Protein AF-A0A8A4TQ02-F1 (afdb_monomer_lite)

Secondary structure (DSSP, 8-state):
--PPPEEETTTTEEEETTEE-EEEEEE-TT-----EEEETTEEEEE---TTS-TT--S----EEEE---S-TTTS--EETTEE--EEEEEEETTEEEEEEEE-TTS-EEEEEEE-TTS-EEEEEEEETTEEEEEEEETTTEEEEEEEEETTS-EEEEEE-TTS-EEEEEE-S-HHHHHHHHGGG-S-GGG-SHHHHHTSPEEEEEEEES----HHHHHHHHHHS-GGG-SEEEEES----HHHHHHHHHTT-SEEEEES-S--HHHIIIIIGGG-TTSEEEEE--

Organism: Sulfidibacter corallicola (NCBI:txid2818388)

Radius of gyration: 23.82 Å; chains: 1; bounding box: 48×36×72 Å

Structure (mmCIF, N/CA/C/O backbone):
data_AF-A0A8A4TQ02-F1
#
_entry.id   AF-A0A8A4TQ02-F1
#
loop_
_atom_site.group_PDB
_atom_site.id
_atom_site.type_symbol
_atom_site.label_atom_id
_atom_site.label_alt_id
_atom_site.label_comp_id
_atom_site.label_asym_id
_atom_site.label_entity_id
_atom_site.label_seq_id
_atom_site.pdbx_PDB_ins_code
_atom_site.Cartn_x
_atom_site.Cartn_y
_atom_site.Cartn_z
_atom_site.occupancy
_atom_site.B_iso_or_equiv
_atom_site.auth_seq_id
_atom_site.auth_comp_id
_atom_site.auth_asym_id
_atom_site.auth_atom_id
_atom_site.pdbx_PDB_model_num
ATOM 1 N N . MET A 1 1 ? 17.564 -21.372 -28.171 1.00 27.55 1 MET A N 1
ATOM 2 C CA . MET A 1 1 ? 17.539 -20.801 -29.536 1.00 27.55 1 MET A CA 1
ATOM 3 C C . MET A 1 1 ? 16.825 -19.467 -29.404 1.00 27.55 1 MET A C 1
ATOM 5 O O . MET A 1 1 ? 15.690 -19.472 -28.959 1.00 27.55 1 MET A O 1
ATOM 9 N N . PHE A 1 2 ? 17.510 -18.341 -29.617 1.00 30.55 2 PHE A N 1
ATOM 10 C CA . PHE A 1 2 ? 16.926 -17.011 -29.404 1.00 30.55 2 PHE A CA 1
ATOM 11 C C . PHE A 1 2 ? 16.126 -16.601 -30.637 1.00 30.55 2 PHE A C 1
ATOM 13 O O . PHE A 1 2 ? 16.688 -16.451 -31.724 1.00 30.55 2 PHE A O 1
ATOM 20 N N . HIS A 1 3 ? 14.815 -16.465 -30.472 1.00 32.78 3 HIS A N 1
ATOM 21 C CA . HIS A 1 3 ? 13.917 -15.991 -31.517 1.00 32.78 3 HIS A CA 1
ATOM 22 C C . HIS A 1 3 ? 13.983 -14.460 -31.542 1.00 32.78 3 HIS A C 1
ATOM 24 O O . HIS A 1 3 ? 13.834 -13.809 -30.509 1.00 32.78 3 HIS A O 1
ATOM 30 N N . LYS A 1 4 ? 14.283 -13.882 -32.710 1.00 34.31 4 LYS A N 1
ATOM 31 C CA . LYS A 1 4 ? 14.438 -12.431 -32.873 1.00 34.31 4 LYS A CA 1
ATOM 32 C C . LYS A 1 4 ? 13.072 -11.779 -33.082 1.00 34.31 4 LYS A C 1
ATOM 34 O O . LYS A 1 4 ? 12.361 -12.140 -34.017 1.00 34.31 4 LYS A O 1
ATOM 39 N N . LEU A 1 5 ? 12.747 -10.807 -32.234 1.00 36.53 5 LEU A N 1
ATOM 40 C CA . LEU A 1 5 ? 11.640 -9.873 -32.430 1.00 36.53 5 LEU A CA 1
ATOM 41 C C . LEU A 1 5 ? 11.994 -8.882 -33.553 1.00 36.53 5 LEU A C 1
ATOM 43 O O . LEU A 1 5 ? 13.137 -8.430 -33.645 1.00 36.53 5 LEU A O 1
ATOM 47 N N . PHE A 1 6 ? 11.015 -8.514 -34.379 1.00 36.66 6 PHE A N 1
ATOM 48 C CA . PHE A 1 6 ? 11.136 -7.404 -35.327 1.00 36.66 6 PHE A CA 1
ATOM 49 C C . PHE A 1 6 ? 10.282 -6.237 -34.816 1.00 36.66 6 PHE A C 1
ATOM 51 O O . PHE A 1 6 ? 9.091 -6.412 -34.562 1.00 36.66 6 PHE A O 1
ATOM 58 N N . ALA A 1 7 ? 10.893 -5.063 -34.643 1.00 41.06 7 ALA A N 1
ATOM 59 C CA . ALA A 1 7 ? 10.179 -3.815 -34.379 1.00 41.06 7 ALA A CA 1
ATOM 60 C C . ALA A 1 7 ? 10.014 -3.062 -35.702 1.00 41.06 7 ALA A C 1
ATOM 62 O O . ALA A 1 7 ? 11.012 -2.824 -36.393 1.00 41.06 7 ALA A O 1
ATOM 63 N N . ASP A 1 8 ? 8.781 -2.698 -36.055 1.00 39.41 8 ASP A N 1
ATOM 64 C CA . ASP A 1 8 ? 8.557 -1.788 -37.177 1.00 39.41 8 ASP A CA 1
ATOM 65 C C . ASP A 1 8 ? 8.811 -0.350 -36.705 1.00 39.41 8 ASP A C 1
ATOM 67 O O . ASP A 1 8 ? 8.258 0.099 -35.698 1.00 39.41 8 ASP A O 1
ATOM 71 N N . LYS A 1 9 ? 9.723 0.349 -37.388 1.00 37.75 9 LYS A N 1
ATOM 72 C CA . LYS A 1 9 ? 10.244 1.660 -36.964 1.00 37.75 9 LYS A CA 1
ATOM 73 C C . LYS A 1 9 ? 9.229 2.787 -37.119 1.00 37.75 9 LYS A C 1
ATOM 75 O O . LYS A 1 9 ? 9.484 3.868 -36.595 1.00 37.75 9 LYS A O 1
ATOM 80 N N . GLU A 1 10 ? 8.135 2.551 -37.834 1.00 42.88 10 GLU A N 1
ATOM 81 C CA . GLU A 1 10 ? 7.154 3.596 -38.115 1.00 42.88 10 GLU A CA 1
ATOM 82 C C . GLU A 1 10 ? 6.145 3.768 -36.962 1.00 42.88 10 GLU A C 1
ATOM 84 O O . GLU A 1 10 ? 5.823 4.909 -36.645 1.00 42.88 10 GLU A O 1
ATOM 89 N N . ASP A 1 11 ? 5.795 2.702 -36.217 1.00 50.81 11 ASP A N 1
ATOM 90 C CA . ASP A 1 11 ? 4.637 2.731 -35.295 1.00 50.81 11 ASP A CA 1
ATOM 91 C C . ASP A 1 11 ? 4.870 2.119 -33.890 1.00 50.81 11 ASP A C 1
ATOM 93 O O . ASP A 1 11 ? 3.911 1.762 -33.204 1.00 50.81 11 ASP A O 1
ATOM 97 N N . ALA A 1 12 ? 6.121 1.929 -33.446 1.00 52.22 12 ALA A N 1
ATOM 98 C CA . ALA A 1 12 ? 6.457 1.330 -32.134 1.00 52.22 12 ALA A CA 1
ATOM 99 C C . ALA A 1 12 ? 5.771 -0.032 -31.846 1.00 52.22 12 ALA A C 1
ATOM 101 O O . ALA A 1 12 ? 5.603 -0.432 -30.695 1.00 52.22 12 ALA A O 1
ATOM 102 N N . THR A 1 13 ? 5.379 -0.754 -32.899 1.00 56.06 13 THR A N 1
ATOM 103 C CA . THR A 1 13 ? 4.664 -2.031 -32.813 1.00 56.06 13 THR A CA 1
ATOM 104 C C . THR A 1 13 ? 5.645 -3.204 -32.806 1.00 56.06 13 THR A C 1
ATOM 106 O O . THR A 1 13 ? 6.572 -3.261 -33.619 1.00 56.06 13 THR A O 1
ATOM 109 N N . PHE A 1 14 ? 5.410 -4.172 -31.915 1.00 57.69 14 PHE A N 1
ATOM 110 C CA . PHE A 1 14 ? 6.270 -5.338 -31.712 1.00 57.69 14 PHE A CA 1
ATOM 111 C C . PHE A 1 14 ? 5.597 -6.628 -32.203 1.00 57.69 14 PHE A C 1
ATOM 113 O O . PHE A 1 14 ? 4.457 -6.913 -31.833 1.00 57.69 14 PHE A O 1
ATOM 120 N N . TYR A 1 15 ? 6.315 -7.426 -33.006 1.00 54.91 15 TYR A N 1
ATOM 121 C CA . TYR A 1 15 ? 5.822 -8.702 -33.543 1.00 54.91 15 TYR A CA 1
ATOM 122 C C . TYR A 1 15 ? 6.726 -9.895 -33.206 1.00 54.91 15 TYR A C 1
ATOM 124 O O . TYR A 1 15 ? 7.935 -9.845 -33.453 1.00 54.91 15 TYR A O 1
ATOM 132 N N . TYR A 1 16 ? 6.130 -11.006 -32.758 1.00 51.56 16 TYR A N 1
ATOM 133 C CA . TYR A 1 16 ? 6.780 -12.311 -32.582 1.00 51.56 16 TYR A CA 1
ATOM 134 C C . TYR A 1 16 ? 6.199 -13.324 -33.570 1.00 51.56 16 TYR A C 1
ATOM 136 O O . TYR A 1 16 ? 4.988 -13.473 -33.650 1.00 51.56 16 TYR A O 1
ATOM 144 N N . GLU A 1 17 ? 7.045 -13.993 -34.359 1.00 53.91 17 GLU A N 1
ATOM 145 C CA . GLU A 1 17 ? 6.610 -14.999 -35.351 1.00 53.91 17 GLU A CA 1
ATOM 146 C C . GLU A 1 17 ? 5.452 -14.540 -36.268 1.00 53.91 17 GLU A C 1
ATOM 148 O O . GLU A 1 17 ? 4.701 -15.354 -36.795 1.00 53.91 17 GLU A O 1
ATOM 153 N N . ARG A 1 18 ? 5.402 -13.225 -36.556 1.00 54.22 18 ARG A N 1
ATOM 154 C CA . ARG A 1 18 ? 4.391 -12.512 -37.370 1.00 54.22 18 ARG A CA 1
ATOM 155 C C . ARG A 1 18 ? 3.060 -12.205 -36.668 1.00 54.22 18 ARG A C 1
ATOM 157 O O . ARG A 1 18 ? 2.153 -11.703 -37.325 1.00 54.22 18 ARG A O 1
ATOM 164 N N . GLU A 1 19 ? 2.957 -12.427 -35.364 1.00 56.53 19 GLU A N 1
ATOM 165 C CA . GLU A 1 19 ? 1.811 -12.034 -34.535 1.00 56.53 19 GLU A CA 1
ATOM 166 C C . GLU A 1 19 ? 2.160 -10.851 -33.626 1.00 56.53 19 GLU A C 1
ATOM 168 O O . GLU A 1 19 ? 3.333 -10.628 -33.316 1.00 56.53 19 GLU A O 1
ATOM 173 N N . LEU A 1 20 ? 1.150 -10.073 -33.213 1.00 61.09 20 LEU A N 1
ATOM 174 C CA . LEU A 1 20 ? 1.340 -8.991 -32.243 1.00 61.09 20 LEU A CA 1
ATOM 175 C C . LEU A 1 20 ? 1.841 -9.567 -30.921 1.00 61.09 20 LEU A C 1
ATOM 177 O O . LEU A 1 20 ? 1.266 -10.512 -30.380 1.00 61.09 20 LEU A O 1
ATOM 181 N N . PHE A 1 21 ? 2.918 -8.985 -30.406 1.00 62.72 21 PHE A N 1
ATOM 182 C CA . PHE A 1 21 ? 3.557 -9.492 -29.208 1.00 62.72 21 PHE A CA 1
ATOM 183 C C . PHE A 1 21 ? 2.767 -9.125 -27.940 1.00 62.72 21 PHE A C 1
ATOM 185 O O . PHE A 1 21 ? 2.464 -7.961 -27.691 1.00 62.72 21 PHE A O 1
ATOM 192 N N . ASN A 1 22 ? 2.474 -10.134 -27.118 1.00 60.00 22 ASN A N 1
ATOM 193 C CA . ASN A 1 22 ? 1.971 -9.991 -25.753 1.00 60.00 22 ASN A CA 1
ATOM 194 C C . ASN A 1 22 ? 2.925 -10.749 -24.823 1.00 60.00 22 ASN A C 1
ATOM 196 O O . ASN A 1 22 ? 3.117 -11.949 -25.009 1.00 60.00 22 ASN A O 1
ATOM 200 N N . GLY A 1 23 ? 3.531 -10.068 -23.851 1.00 61.28 23 GLY A N 1
ATOM 201 C CA . GLY A 1 23 ? 4.474 -10.689 -22.914 1.00 61.28 23 GLY A CA 1
ATOM 202 C C . GLY A 1 23 ? 5.584 -9.751 -22.444 1.00 61.28 23 GLY A C 1
ATOM 203 O O . GLY A 1 23 ? 5.466 -8.529 -22.551 1.00 61.28 23 GLY A O 1
ATOM 204 N N . VAL A 1 24 ? 6.677 -10.323 -21.926 1.00 63.72 24 VAL A N 1
ATOM 205 C CA . VAL A 1 24 ? 7.809 -9.559 -21.375 1.00 63.72 24 VAL A CA 1
ATOM 206 C C . VAL A 1 24 ? 8.978 -9.483 -22.348 1.00 63.72 24 VAL A C 1
ATOM 208 O O . VAL A 1 24 ? 9.393 -10.486 -22.925 1.00 63.72 24 VAL A O 1
ATOM 211 N N . ALA A 1 25 ? 9.532 -8.283 -22.478 1.00 65.19 25 ALA A N 1
ATOM 212 C CA . ALA A 1 25 ? 10.718 -7.942 -23.241 1.00 65.19 25 ALA A CA 1
ATOM 213 C C . ALA A 1 25 ? 11.804 -7.382 -22.313 1.00 65.19 25 ALA A C 1
ATOM 215 O O . ALA A 1 25 ? 11.525 -6.505 -21.503 1.00 65.19 25 ALA A O 1
ATOM 216 N N . TYR A 1 26 ? 13.050 -7.831 -22.453 1.00 63.78 26 TYR A N 1
ATOM 217 C CA . TYR A 1 26 ? 14.162 -7.381 -21.603 1.00 63.78 26 TYR A CA 1
ATOM 218 C C . TYR A 1 26 ? 15.206 -6.602 -22.385 1.00 63.78 26 TYR A C 1
ATOM 220 O O . TYR A 1 26 ? 15.397 -6.831 -23.574 1.00 63.78 26 TYR A O 1
ATOM 228 N N . GLN A 1 27 ? 15.911 -5.704 -21.706 1.00 62.38 27 GLN A N 1
ATOM 229 C CA . GLN A 1 27 ? 16.990 -4.922 -22.286 1.00 62.38 27 GLN A CA 1
ATOM 230 C C . GLN A 1 27 ? 18.286 -5.748 -22.406 1.00 62.38 27 GLN A C 1
ATOM 232 O O . GLN A 1 27 ? 18.846 -6.160 -21.388 1.00 62.38 27 GLN A O 1
ATOM 237 N N . SER A 1 28 ? 18.820 -5.941 -23.617 1.00 51.50 28 SER A N 1
ATOM 238 C CA . SER A 1 28 ? 20.202 -6.419 -23.811 1.00 51.50 28 SER A CA 1
ATOM 239 C C . SER A 1 28 ? 21.241 -5.296 -23.623 1.00 51.50 28 SER A C 1
ATOM 241 O O . SER A 1 28 ? 20.932 -4.101 -23.703 1.00 51.50 28 SER A O 1
ATOM 243 N N . ARG A 1 29 ? 22.510 -5.684 -23.408 1.00 41.25 29 ARG A N 1
ATOM 244 C CA . ARG A 1 29 ? 23.672 -4.795 -23.186 1.00 41.25 29 ARG A CA 1
ATOM 245 C C . ARG A 1 29 ? 23.999 -3.836 -24.356 1.00 41.25 29 ARG A C 1
ATOM 247 O O . ARG A 1 29 ? 24.942 -3.066 -24.219 1.00 41.25 29 ARG A O 1
ATOM 254 N N . SER A 1 30 ? 23.287 -3.872 -25.494 1.00 40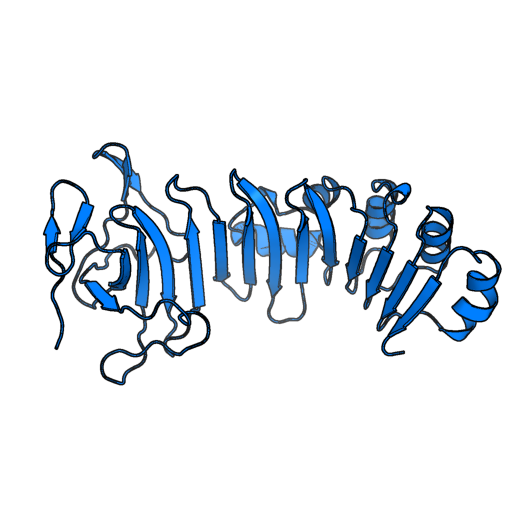.25 30 SER A N 1
ATOM 255 C CA . SER A 1 30 ? 23.733 -3.232 -26.752 1.00 40.25 30 SER A CA 1
ATOM 256 C C . SER A 1 30 ? 22.853 -2.126 -27.386 1.00 40.25 30 SER A C 1
ATOM 258 O O . SER A 1 30 ? 23.312 -1.499 -28.338 1.00 40.25 30 SER A O 1
ATOM 260 N N . GLY A 1 31 ? 21.626 -1.838 -26.925 1.00 38.81 31 GLY A N 1
ATOM 261 C CA . GLY A 1 31 ? 20.708 -0.899 -27.635 1.00 38.81 31 GLY A CA 1
ATOM 262 C C . GLY A 1 31 ? 20.554 0.503 -27.012 1.00 38.81 31 GLY A C 1
ATOM 263 O O . GLY A 1 31 ? 21.312 0.818 -26.102 1.00 38.81 31 GLY A O 1
ATOM 264 N N . LYS A 1 32 ? 19.528 1.303 -27.410 1.00 38.81 32 LYS A N 1
ATOM 265 C CA . LYS A 1 32 ? 19.045 2.590 -26.798 1.00 38.81 32 LYS A CA 1
ATOM 266 C C . LYS A 1 32 ? 17.498 2.697 -26.672 1.00 38.81 32 LYS A C 1
ATOM 268 O O . LYS A 1 32 ? 16.821 2.354 -27.638 1.00 38.81 32 LYS A O 1
ATOM 273 N N . ILE A 1 33 ? 16.968 3.148 -25.522 1.00 38.94 33 ILE A N 1
ATOM 274 C CA . ILE A 1 33 ? 15.541 3.209 -25.102 1.00 38.94 33 ILE A CA 1
ATOM 275 C C . ILE A 1 33 ? 15.219 4.621 -25.496 1.00 38.94 33 ILE A C 1
ATOM 277 O O . ILE A 1 33 ? 15.941 5.544 -25.119 1.00 38.94 33 ILE A O 1
ATOM 281 N N . SER A 1 34 ? 14.160 4.791 -26.266 1.00 38.50 34 SER A N 1
ATOM 282 C CA . SER A 1 34 ? 13.654 6.115 -26.575 1.00 38.50 34 SER A CA 1
ATOM 283 C C . SER A 1 34 ? 13.083 6.706 -25.281 1.00 38.50 34 SER A C 1
ATOM 285 O O . SER A 1 34 ? 12.065 6.202 -24.807 1.00 38.50 34 SER A O 1
ATOM 287 N N . PRO A 1 35 ? 13.715 7.718 -24.655 1.00 39.31 35 PRO A N 1
ATOM 288 C CA . PRO A 1 35 ? 13.263 8.261 -23.381 1.00 39.31 35 PRO A CA 1
ATOM 289 C C . PRO A 1 35 ? 12.108 9.231 -23.630 1.00 39.31 35 PRO A C 1
ATOM 291 O O . PRO A 1 35 ? 12.133 10.340 -23.115 1.00 39.31 35 PRO A O 1
ATOM 294 N N . TYR A 1 36 ? 11.142 8.882 -24.481 1.00 39.78 36 TYR A N 1
ATOM 295 C CA . TYR A 1 36 ? 10.139 9.805 -25.000 1.00 39.78 36 TYR A CA 1
ATOM 296 C C . TYR A 1 36 ? 8.728 9.229 -24.872 1.00 39.78 36 TYR A C 1
ATOM 298 O O . TYR A 1 36 ? 8.489 8.072 -25.208 1.00 39.78 36 TYR A O 1
ATOM 306 N N . ILE A 1 37 ? 7.792 10.055 -24.406 1.00 43.62 37 ILE A N 1
ATOM 307 C CA . ILE A 1 37 ? 6.354 9.791 -24.468 1.00 43.62 37 ILE A CA 1
ATOM 308 C C . ILE A 1 37 ? 5.908 10.049 -25.906 1.00 43.62 37 ILE A C 1
ATOM 310 O O . ILE A 1 37 ? 6.210 11.112 -26.455 1.00 43.62 37 ILE A O 1
ATOM 314 N N . VAL A 1 38 ? 5.207 9.087 -26.507 1.00 37.75 38 VAL A N 1
ATOM 315 C CA . VAL A 1 38 ? 4.673 9.191 -27.869 1.00 37.75 38 VAL A CA 1
ATOM 316 C C . VAL A 1 38 ? 3.148 9.202 -27.814 1.00 37.75 38 VAL A C 1
ATOM 318 O O . VAL A 1 38 ? 2.542 8.247 -27.339 1.00 37.75 38 VAL A O 1
ATOM 321 N N . GLU A 1 39 ? 2.529 10.262 -28.329 1.00 38.94 39 GLU A N 1
ATOM 322 C CA . GLU A 1 39 ? 1.076 10.387 -28.479 1.00 38.94 39 GLU A CA 1
ATOM 323 C C . GLU A 1 39 ? 0.747 10.638 -29.953 1.00 38.94 39 GLU A C 1
ATOM 325 O O . GLU A 1 39 ? 1.321 11.524 -30.587 1.00 38.94 39 GLU A O 1
ATOM 330 N N . GLY A 1 40 ? -0.150 9.833 -30.534 1.00 35.81 40 GLY A N 1
ATOM 331 C CA . GLY A 1 40 ? -0.560 9.991 -31.937 1.00 35.81 40 GLY A CA 1
ATOM 332 C C . GLY A 1 40 ? 0.597 9.929 -32.947 1.00 35.81 40 GLY A C 1
ATOM 333 O O . GLY A 1 40 ? 0.562 10.631 -33.956 1.00 35.81 40 GLY A O 1
ATOM 334 N N . GLY A 1 41 ? 1.642 9.145 -32.658 1.00 33.81 41 GLY A N 1
ATOM 335 C CA . GLY A 1 41 ? 2.847 9.035 -33.492 1.00 33.81 41 GLY A CA 1
ATOM 336 C C . GLY A 1 41 ? 3.852 10.184 -33.330 1.00 33.81 41 GLY A C 1
ATOM 337 O O . GLY A 1 41 ? 4.851 10.225 -34.044 1.00 33.81 41 GLY A O 1
ATOM 338 N N . GLN A 1 42 ? 3.627 11.117 -32.398 1.00 33.47 42 GLN A N 1
ATOM 339 C CA . GLN A 1 42 ? 4.535 12.232 -32.127 1.00 33.47 42 GLN A CA 1
ATOM 340 C C . GLN A 1 42 ? 5.156 12.133 -30.737 1.00 33.47 42 GLN A C 1
ATOM 342 O O . GLN A 1 42 ? 4.477 11.826 -29.763 1.00 33.47 42 GLN A O 1
ATOM 347 N N . ILE A 1 43 ? 6.451 12.445 -30.637 1.00 40.41 43 ILE A N 1
ATOM 348 C CA . ILE A 1 43 ? 7.127 12.616 -29.348 1.00 40.41 43 ILE A CA 1
ATOM 349 C C . ILE A 1 43 ? 6.580 13.881 -28.684 1.00 40.41 43 ILE A C 1
ATOM 351 O O . ILE A 1 43 ? 6.804 14.985 -29.182 1.00 40.41 43 ILE A O 1
ATOM 355 N N . VAL A 1 44 ? 5.893 13.723 -27.556 1.00 42.75 44 VAL A N 1
ATOM 356 C CA . VAL A 1 44 ? 5.289 14.840 -26.816 1.00 42.75 44 VAL A CA 1
ATOM 357 C C . VAL A 1 44 ? 6.119 15.282 -25.616 1.00 42.75 44 VAL A C 1
ATOM 359 O O . VAL A 1 44 ? 6.077 16.451 -25.241 1.00 42.75 44 VAL A O 1
ATOM 362 N N . SER A 1 45 ? 6.913 14.394 -25.013 1.00 41.59 45 SER A N 1
ATOM 363 C CA . SER A 1 45 ? 7.808 14.754 -23.906 1.00 41.59 45 SER A CA 1
ATOM 364 C C . SER A 1 45 ? 8.866 13.684 -23.650 1.00 41.59 45 SER A C 1
ATOM 366 O O . SER A 1 45 ? 8.853 12.632 -24.285 1.00 41.59 45 SER A O 1
ATOM 368 N N . ALA A 1 46 ? 9.800 13.948 -22.733 1.00 42.75 46 ALA A N 1
ATOM 369 C CA . ALA A 1 46 ? 10.713 12.926 -22.241 1.00 42.75 46 ALA A CA 1
ATOM 370 C C . ALA A 1 46 ? 10.001 12.020 -21.220 1.00 42.75 46 ALA A C 1
ATOM 372 O O . ALA A 1 46 ? 9.446 12.509 -20.237 1.00 42.75 46 ALA A O 1
ATOM 373 N N . TYR A 1 47 ? 10.034 10.707 -21.438 1.00 44.47 47 TYR A N 1
ATOM 374 C CA . TYR A 1 47 ? 9.536 9.718 -20.498 1.00 44.47 47 TYR A CA 1
ATOM 375 C C . TYR A 1 47 ? 10.516 9.552 -19.334 1.00 44.47 47 TYR A C 1
ATOM 377 O O . TYR A 1 47 ? 11.660 9.135 -19.520 1.00 44.47 47 TYR A O 1
ATOM 385 N N . ASN A 1 48 ? 10.055 9.880 -18.128 1.00 53.34 48 ASN A N 1
ATOM 386 C CA . ASN A 1 48 ? 10.807 9.697 -16.894 1.00 53.34 48 ASN A CA 1
ATOM 387 C C . ASN A 1 48 ? 10.162 8.563 -16.092 1.00 53.34 48 ASN A C 1
ATOM 389 O O . ASN A 1 48 ? 9.198 8.787 -15.359 1.00 53.34 48 ASN A O 1
ATOM 393 N N . SER A 1 49 ? 10.658 7.341 -16.287 1.00 60.34 49 SER A N 1
ATOM 394 C CA . SER A 1 49 ? 10.153 6.179 -15.557 1.00 60.34 49 SER A CA 1
ATOM 395 C C . SER A 1 49 ? 10.408 6.325 -14.055 1.00 60.34 49 SER A C 1
ATOM 397 O O . SER A 1 49 ? 11.536 6.645 -13.674 1.00 60.34 49 SER A O 1
ATOM 399 N N . PRO A 1 50 ? 9.432 6.011 -13.185 1.00 61.75 50 PRO A N 1
ATOM 400 C CA . PRO A 1 50 ? 9.658 5.963 -11.742 1.00 61.75 50 PRO A CA 1
ATOM 401 C C . PRO A 1 50 ? 10.657 4.870 -11.333 1.00 61.75 50 PRO A C 1
ATOM 403 O O . PRO A 1 50 ? 11.257 4.965 -10.267 1.00 61.75 50 PRO A O 1
ATOM 406 N N . CYS A 1 51 ? 10.835 3.839 -12.169 1.00 60.69 51 CYS A N 1
ATOM 407 C CA . CYS A 1 51 ? 11.772 2.744 -11.927 1.00 60.69 51 CYS A CA 1
ATOM 408 C C . CYS A 1 51 ? 13.232 3.120 -12.215 1.00 60.69 51 CYS A C 1
ATOM 410 O O . CYS A 1 51 ? 14.125 2.384 -11.804 1.00 60.69 51 CYS A O 1
ATOM 412 N N . PHE A 1 52 ? 13.491 4.199 -12.963 1.00 64.38 52 PHE A N 1
ATOM 413 C CA . PHE A 1 52 ? 14.810 4.489 -13.536 1.00 64.38 52 PHE A CA 1
ATOM 414 C C . PHE A 1 52 ? 15.370 5.816 -13.011 1.00 64.38 52 PHE A C 1
ATOM 416 O O . PHE A 1 52 ? 14.641 6.755 -12.695 1.00 64.38 52 PHE A O 1
ATOM 423 N N . THR A 1 53 ? 16.693 5.911 -12.901 1.00 56.97 53 THR A N 1
ATOM 424 C CA . THR A 1 53 ? 17.374 7.133 -12.463 1.00 56.97 53 THR A CA 1
ATOM 425 C C . THR A 1 53 ? 17.654 8.071 -13.639 1.00 56.97 53 THR A C 1
ATOM 427 O O . THR A 1 53 ? 17.764 7.647 -14.789 1.00 56.97 53 THR A O 1
ATOM 430 N N . LYS A 1 54 ? 17.842 9.372 -13.361 1.00 45.97 54 LYS A N 1
ATOM 431 C CA . LYS A 1 54 ? 18.190 10.392 -14.375 1.00 45.97 54 LYS A CA 1
ATOM 432 C C . LYS A 1 54 ? 19.486 10.105 -15.150 1.00 45.97 54 LYS A C 1
ATOM 434 O O . LYS A 1 54 ? 19.694 10.728 -16.183 1.00 45.97 54 LYS A O 1
ATOM 439 N N . ASN A 1 55 ? 20.339 9.203 -14.664 1.00 46.28 55 ASN A N 1
ATOM 440 C CA . ASN A 1 55 ? 21.578 8.811 -15.338 1.00 46.28 55 ASN A CA 1
ATOM 441 C C . ASN A 1 55 ? 21.388 7.616 -16.285 1.00 46.28 55 ASN A C 1
ATOM 443 O O . ASN A 1 55 ? 22.310 7.271 -17.018 1.00 46.28 55 ASN A O 1
ATOM 447 N N . ASP A 1 56 ? 20.194 7.021 -16.333 1.00 52.53 56 ASP A N 1
ATOM 448 C CA . ASP A 1 56 ? 19.897 5.864 -17.180 1.00 52.53 56 ASP A CA 1
ATOM 449 C C . ASP A 1 56 ? 19.581 6.264 -18.641 1.00 52.53 56 ASP A C 1
ATOM 451 O O . ASP A 1 56 ? 18.861 5.562 -19.351 1.00 52.53 56 ASP A O 1
ATOM 455 N N . THR A 1 57 ? 20.091 7.414 -19.099 1.00 41.12 57 THR A N 1
ATOM 456 C CA . THR A 1 57 ? 19.726 8.102 -20.356 1.00 41.12 57 THR A CA 1
ATOM 457 C C . THR A 1 57 ? 20.328 7.506 -21.633 1.00 41.12 57 THR A C 1
ATOM 459 O O . THR A 1 57 ? 20.130 8.044 -22.721 1.00 41.12 57 THR A O 1
ATOM 462 N N . GLU A 1 58 ? 21.055 6.396 -21.547 1.00 41.44 58 GLU A N 1
ATOM 463 C CA . GLU A 1 58 ? 21.693 5.755 -22.700 1.00 41.44 58 GLU A CA 1
ATOM 464 C C . GLU A 1 58 ? 21.439 4.251 -22.700 1.00 41.44 58 GLU A C 1
ATOM 466 O O . GLU A 1 58 ? 22.285 3.502 -22.218 1.00 41.44 58 GLU A O 1
ATOM 471 N N . SER A 1 59 ? 20.284 3.735 -23.134 1.00 43.81 59 SER A N 1
ATOM 472 C CA . SER A 1 59 ? 20.166 2.263 -23.031 1.00 43.81 59 SER A CA 1
ATOM 473 C C . SER A 1 59 ? 19.015 1.610 -23.726 1.00 43.81 59 SER A C 1
ATOM 475 O O . SER A 1 59 ? 17.924 2.027 -23.460 1.00 43.81 59 SER A O 1
ATOM 477 N N . GLY A 1 60 ? 19.306 0.559 -24.489 1.00 43.28 60 GLY A N 1
ATOM 478 C CA . GLY A 1 60 ? 18.529 -0.547 -25.076 1.00 43.28 60 GLY A CA 1
ATOM 479 C C . GLY A 1 60 ? 17.312 -0.205 -25.874 1.00 43.28 60 GLY A C 1
ATOM 480 O O . GLY A 1 60 ? 16.556 0.545 -25.392 1.00 43.28 60 GLY A O 1
ATOM 481 N N . VAL A 1 61 ? 16.843 -0.873 -26.892 1.00 39.62 61 VAL A N 1
ATOM 482 C CA . VAL A 1 61 ? 16.160 -2.099 -26.507 1.00 39.62 61 VAL A CA 1
ATOM 483 C C . VAL A 1 61 ? 16.547 -3.098 -27.557 1.00 39.62 61 VAL A C 1
ATOM 485 O O . VAL A 1 61 ? 16.260 -2.936 -28.738 1.00 39.62 61 VAL A O 1
ATOM 488 N N . ASP A 1 62 ? 17.259 -4.106 -27.104 1.00 43.69 62 ASP A N 1
ATOM 489 C CA . ASP A 1 62 ? 17.473 -5.323 -27.851 1.00 43.69 62 ASP A CA 1
ATOM 490 C C . ASP A 1 62 ? 16.760 -6.383 -27.021 1.00 43.69 62 ASP A C 1
ATOM 492 O O . ASP A 1 62 ? 17.073 -6.546 -25.842 1.00 43.69 62 ASP A O 1
ATOM 496 N N . VAL A 1 63 ? 15.679 -6.913 -27.588 1.00 47.16 63 VAL A N 1
ATOM 497 C CA . VAL A 1 63 ? 14.600 -7.574 -26.856 1.00 47.16 63 VAL A CA 1
ATOM 498 C C . VAL A 1 63 ? 14.810 -9.084 -26.853 1.00 47.16 63 VAL A C 1
ATOM 500 O O . VAL A 1 63 ? 14.794 -9.712 -27.911 1.00 47.16 63 VAL A O 1
ATOM 503 N N . THR A 1 64 ? 14.892 -9.679 -25.663 1.00 52.66 64 THR A N 1
ATOM 504 C CA . THR A 1 64 ? 14.669 -11.123 -25.474 1.00 52.66 64 THR A CA 1
ATOM 505 C C . THR A 1 64 ? 13.269 -11.336 -24.904 1.00 52.66 64 THR A C 1
ATOM 507 O O . THR A 1 64 ? 12.895 -10.626 -23.974 1.00 52.66 64 THR A O 1
ATOM 510 N N . LEU A 1 65 ? 12.499 -12.277 -25.463 1.00 52.97 65 LEU A N 1
ATOM 511 C CA . LEU A 1 65 ? 11.116 -12.554 -25.059 1.00 52.97 65 LEU A CA 1
ATOM 512 C C . LEU A 1 65 ? 10.999 -13.839 -24.249 1.00 52.97 65 LEU A C 1
ATOM 514 O O . LEU A 1 65 ? 11.630 -14.841 -24.588 1.00 52.97 65 LEU A O 1
ATOM 518 N N . PHE A 1 66 ? 10.147 -13.809 -23.226 1.00 54.50 66 PHE A N 1
ATOM 519 C CA . PHE A 1 66 ? 9.833 -14.964 -22.388 1.00 54.50 66 PHE A CA 1
ATOM 520 C C . PHE A 1 66 ? 8.316 -15.068 -22.183 1.00 54.50 66 PHE A C 1
ATOM 522 O O . PHE A 1 66 ? 7.630 -14.055 -22.047 1.00 54.50 66 PHE A O 1
ATOM 529 N N . PHE A 1 67 ? 7.804 -16.302 -22.195 1.00 47.81 67 PHE A N 1
ATOM 530 C CA . PHE A 1 67 ? 6.370 -16.629 -22.214 1.00 47.81 67 PHE A CA 1
ATOM 531 C C . PHE A 1 67 ? 5.804 -17.056 -20.850 1.00 47.81 67 PHE A C 1
ATOM 533 O O . PHE A 1 67 ? 4.674 -17.533 -20.781 1.00 47.81 67 PHE A O 1
ATOM 540 N N . GLU A 1 68 ? 6.560 -16.943 -19.758 1.00 53.69 68 GLU A N 1
ATOM 541 C CA . GLU A 1 68 ? 6.072 -17.429 -18.464 1.00 53.69 68 GLU A CA 1
ATOM 542 C C . GLU A 1 68 ? 5.129 -16.408 -17.818 1.00 53.69 68 GLU A C 1
ATOM 544 O O . GLU A 1 68 ? 5.545 -15.437 -17.191 1.00 53.69 68 GLU A O 1
ATOM 549 N N . GLU A 1 69 ? 3.828 -16.645 -18.000 1.00 43.31 69 GLU A N 1
ATOM 550 C CA . GLU A 1 69 ? 2.738 -15.754 -17.590 1.00 43.31 69 GLU A CA 1
ATOM 551 C C . GLU A 1 69 ? 2.589 -15.557 -16.071 1.00 43.31 69 GLU A C 1
ATOM 553 O O . GLU A 1 69 ? 1.822 -14.685 -15.678 1.00 43.31 69 GLU A O 1
ATOM 558 N N . ASN A 1 70 ? 3.273 -16.311 -15.196 1.00 42.31 70 ASN A N 1
ATOM 559 C CA . ASN A 1 70 ? 2.744 -16.480 -13.834 1.00 42.31 70 ASN A CA 1
ATOM 560 C C . ASN A 1 70 ? 3.675 -16.326 -12.623 1.00 42.31 70 ASN A C 1
ATOM 562 O O . ASN A 1 70 ? 3.157 -16.474 -11.525 1.00 42.31 70 ASN A O 1
ATOM 566 N N . ASP A 1 71 ? 4.966 -15.978 -12.728 1.00 47.53 71 ASP A N 1
ATOM 567 C CA . ASP A 1 71 ? 5.792 -15.933 -11.495 1.00 47.53 71 ASP A CA 1
ATOM 568 C C . ASP A 1 71 ? 6.967 -14.943 -11.478 1.00 47.53 71 ASP A C 1
ATOM 570 O O . ASP A 1 71 ? 7.908 -15.083 -10.693 1.00 47.53 71 ASP A O 1
ATOM 574 N N . TRP A 1 72 ? 6.914 -13.889 -12.297 1.00 51.94 72 TRP A N 1
ATOM 575 C CA . TRP A 1 72 ? 8.014 -12.921 -12.389 1.00 51.94 72 TRP A CA 1
ATOM 576 C C . TRP A 1 72 ? 8.312 -12.190 -11.064 1.00 51.94 72 TRP A C 1
ATOM 578 O O . TRP A 1 72 ? 9.422 -11.700 -10.899 1.00 51.94 72 TRP A O 1
ATOM 588 N N . GLN A 1 73 ? 7.372 -12.139 -10.108 1.00 55.19 73 GLN A N 1
ATOM 589 C CA . GLN A 1 73 ? 7.605 -11.547 -8.780 1.00 55.19 73 GLN A CA 1
ATOM 590 C C . GLN A 1 73 ? 8.259 -12.508 -7.772 1.00 55.19 73 GLN A C 1
ATOM 592 O O . GLN A 1 73 ? 8.886 -12.040 -6.824 1.00 55.19 73 GLN A O 1
ATOM 597 N N . ALA A 1 74 ? 8.091 -13.825 -7.932 1.00 50.94 74 ALA A N 1
ATOM 598 C CA . ALA A 1 74 ? 8.516 -14.821 -6.941 1.00 50.94 74 ALA A CA 1
ATOM 599 C C . ALA A 1 74 ? 9.750 -15.627 -7.374 1.00 50.94 74 ALA A C 1
ATOM 601 O O . ALA A 1 74 ? 10.437 -16.199 -6.526 1.00 50.94 74 ALA A O 1
ATOM 602 N N . SER A 1 75 ? 10.042 -15.661 -8.674 1.00 64.19 75 SER A N 1
ATOM 603 C CA . SER A 1 75 ? 11.137 -16.447 -9.239 1.00 64.19 75 SER A CA 1
ATOM 604 C C . SER A 1 75 ? 12.302 -15.568 -9.676 1.00 64.19 75 SER A C 1
ATOM 606 O O . SER A 1 75 ? 12.116 -14.525 -10.300 1.00 64.19 75 SER A O 1
ATOM 608 N N . GLN A 1 76 ? 13.517 -16.026 -9.375 1.00 73.94 76 GLN A N 1
ATOM 609 C CA . GLN A 1 76 ? 14.752 -15.432 -9.871 1.00 73.94 76 GLN A CA 1
ATOM 610 C C . GLN A 1 76 ? 14.772 -15.473 -11.404 1.00 73.94 76 GLN A C 1
ATOM 612 O O . GLN A 1 76 ? 14.653 -16.547 -11.998 1.00 73.94 76 GLN A O 1
ATOM 617 N N . PHE A 1 77 ? 14.947 -14.325 -12.052 1.00 73.69 77 PHE A N 1
ATOM 618 C CA . PHE A 1 77 ? 15.004 -14.247 -13.503 1.00 73.69 77 PHE A CA 1
ATOM 619 C C . PHE A 1 77 ? 16.435 -14.459 -14.010 1.00 73.69 77 PHE A C 1
ATOM 621 O O . PHE A 1 77 ? 17.374 -13.770 -13.609 1.00 73.69 77 PHE A O 1
ATOM 628 N N . VAL A 1 78 ? 16.608 -15.441 -14.898 1.00 68.69 78 VAL A N 1
ATOM 629 C CA . VAL A 1 78 ? 17.917 -15.963 -15.313 1.00 68.69 78 VAL A CA 1
ATOM 630 C C . VAL A 1 78 ? 17.976 -16.081 -16.840 1.00 68.69 78 VAL A C 1
ATOM 632 O O . VAL A 1 78 ? 17.097 -16.675 -17.460 1.00 68.69 78 VAL A O 1
ATOM 635 N N . ILE A 1 79 ? 19.047 -15.575 -17.457 1.00 67.56 79 ILE A N 1
ATOM 636 C CA . ILE A 1 79 ? 19.345 -15.721 -18.888 1.00 67.56 79 ILE A CA 1
ATOM 637 C C . ILE A 1 79 ? 20.604 -16.576 -19.043 1.00 67.56 79 ILE A C 1
ATOM 639 O O . ILE A 1 79 ? 21.649 -16.260 -18.484 1.00 67.56 79 ILE A O 1
ATOM 643 N N . GLU A 1 80 ? 20.505 -17.678 -19.795 1.00 70.19 80 GLU A N 1
ATOM 644 C CA . GLU A 1 80 ? 21.619 -18.621 -20.028 1.00 70.19 80 GLU A CA 1
ATOM 645 C C . GLU A 1 80 ? 22.265 -19.165 -18.737 1.00 70.19 80 GLU A C 1
ATOM 647 O O . GLU A 1 80 ? 23.455 -19.466 -18.695 1.00 70.19 80 GLU A O 1
ATOM 652 N N . GLY A 1 81 ? 21.477 -19.309 -17.669 1.00 69.06 81 GLY A N 1
ATOM 653 C CA . GLY A 1 81 ? 21.976 -19.765 -16.367 1.00 69.06 81 GLY A CA 1
ATOM 654 C C . GLY A 1 81 ? 22.620 -18.669 -15.508 1.00 69.06 81 GLY A C 1
ATOM 655 O O . GLY A 1 81 ? 23.135 -18.987 -14.440 1.00 69.06 81 GLY A O 1
ATOM 656 N N . VAL A 1 82 ? 22.578 -17.400 -15.935 1.00 71.94 82 VAL A N 1
ATOM 657 C CA . VAL A 1 82 ? 23.080 -16.240 -15.180 1.00 71.94 82 VAL A CA 1
ATOM 658 C C . VAL A 1 82 ? 21.928 -15.315 -14.767 1.00 71.94 82 VAL A C 1
ATOM 660 O O . VAL A 1 82 ? 21.074 -15.028 -15.610 1.00 71.94 82 VAL A O 1
ATOM 663 N N . PRO A 1 83 ? 21.883 -14.824 -13.514 1.00 77.31 83 PRO A N 1
ATOM 664 C CA . PRO A 1 83 ? 20.895 -13.838 -13.090 1.00 77.31 83 PRO A CA 1
ATOM 665 C C . PRO A 1 83 ? 20.860 -12.613 -14.005 1.00 77.31 83 PRO A C 1
ATOM 667 O O . PRO A 1 83 ? 21.896 -12.065 -14.393 1.00 77.31 83 PRO A O 1
ATOM 670 N N . TYR A 1 84 ? 19.656 -12.207 -14.391 1.00 74.94 84 TYR A N 1
ATOM 671 C CA . TYR A 1 84 ? 19.467 -11.053 -15.252 1.00 74.94 84 TYR A CA 1
ATOM 672 C C . TYR A 1 84 ? 19.407 -9.769 -14.432 1.00 74.94 84 TYR A C 1
ATOM 674 O O . TYR A 1 84 ? 18.448 -9.537 -13.709 1.00 74.94 84 TYR A O 1
ATOM 682 N N . GLN A 1 85 ? 20.381 -8.891 -14.643 1.00 76.81 85 GLN A N 1
ATOM 683 C CA . GLN A 1 85 ? 20.375 -7.535 -14.110 1.00 76.81 85 GLN A CA 1
ATOM 684 C C . GLN A 1 85 ? 19.993 -6.554 -15.220 1.00 76.81 85 GLN A C 1
ATOM 686 O O . GLN A 1 85 ? 20.695 -6.450 -16.233 1.00 76.81 85 GLN A O 1
ATOM 691 N N . GLY A 1 86 ? 18.903 -5.810 -15.041 1.00 74.94 86 GLY A N 1
ATOM 692 C CA . GLY A 1 86 ? 18.478 -4.831 -16.038 1.00 74.94 86 GLY A CA 1
ATOM 693 C C . GLY A 1 86 ? 16.988 -4.527 -16.032 1.00 74.94 86 GLY A C 1
ATOM 694 O O . GLY A 1 86 ? 16.305 -4.676 -15.023 1.00 74.94 86 GLY A O 1
ATOM 695 N N . LYS A 1 87 ? 16.492 -4.060 -17.180 1.00 76.88 87 LYS A N 1
ATOM 696 C CA . LYS A 1 87 ? 15.131 -3.544 -17.349 1.00 76.88 87 LYS A CA 1
ATOM 697 C C . LYS A 1 87 ? 14.274 -4.528 -18.139 1.00 76.88 87 LYS A C 1
ATOM 699 O O . LYS A 1 87 ? 14.666 -4.963 -19.221 1.00 76.88 87 LYS A O 1
ATOM 704 N N . GLY A 1 88 ? 13.100 -4.836 -17.608 1.00 75.69 88 GLY A N 1
ATOM 705 C CA . GLY A 1 88 ? 12.026 -5.547 -18.286 1.00 75.69 88 GLY A CA 1
ATOM 706 C C . GLY A 1 88 ? 10.875 -4.610 -18.643 1.00 75.69 88 GLY A C 1
ATOM 707 O O . GLY A 1 88 ? 10.619 -3.622 -17.959 1.00 75.69 88 GLY A O 1
ATOM 708 N N . TYR A 1 89 ? 10.170 -4.951 -19.709 1.00 76.44 89 TYR A N 1
ATOM 709 C CA . TYR A 1 89 ? 9.014 -4.241 -20.234 1.00 76.44 89 TYR A CA 1
ATOM 710 C C . TYR A 1 89 ? 7.903 -5.243 -20.497 1.00 76.44 89 TYR A C 1
ATOM 712 O O . TYR A 1 89 ? 8.132 -6.253 -21.158 1.00 76.44 89 TYR A O 1
ATOM 720 N N . TRP A 1 90 ? 6.704 -4.967 -20.002 1.00 75.50 90 TRP A N 1
ATOM 721 C CA . TRP A 1 90 ? 5.524 -5.772 -20.276 1.00 75.50 90 TRP A CA 1
ATOM 722 C C . TRP A 1 90 ? 4.708 -5.123 -21.387 1.00 75.50 90 TRP A C 1
ATOM 724 O O . TRP A 1 90 ? 4.278 -3.974 -21.267 1.00 75.50 90 TRP A O 1
ATOM 734 N N . PHE A 1 91 ? 4.443 -5.883 -22.443 1.00 70.06 91 PHE A N 1
ATOM 735 C CA . PHE A 1 91 ? 3.660 -5.444 -23.587 1.00 70.06 91 PHE A CA 1
ATOM 736 C C . PHE A 1 91 ? 2.321 -6.173 -23.663 1.00 70.06 91 PHE A C 1
ATOM 738 O O . PHE A 1 91 ? 2.237 -7.389 -23.492 1.00 70.06 91 PHE A O 1
ATOM 745 N N . CYS A 1 92 ? 1.280 -5.399 -23.957 1.00 70.38 92 CYS A N 1
ATOM 746 C CA . CYS A 1 92 ? -0.015 -5.879 -24.407 1.00 70.38 92 CYS A CA 1
ATOM 747 C C . CYS A 1 92 ? -0.244 -5.325 -25.819 1.00 70.38 92 CYS A C 1
ATOM 749 O O . CYS A 1 92 ? -0.591 -4.155 -25.999 1.00 70.38 92 CYS A O 1
ATOM 751 N N . ASN A 1 93 ? 0.000 -6.156 -26.829 1.00 69.69 93 ASN A N 1
ATOM 752 C CA . ASN A 1 93 ? 0.048 -5.801 -28.241 1.00 69.69 93 ASN A CA 1
ATOM 753 C C . ASN A 1 93 ? 1.047 -4.657 -28.505 1.00 69.69 93 ASN A C 1
ATOM 755 O O . ASN A 1 93 ? 2.257 -4.821 -28.379 1.00 69.69 93 ASN A O 1
ATOM 759 N N . GLN A 1 94 ? 0.536 -3.485 -28.883 1.00 65.62 94 GLN A N 1
ATOM 760 C CA . GLN A 1 94 ? 1.326 -2.292 -29.194 1.00 65.62 94 GLN A CA 1
ATOM 761 C C . GLN A 1 94 ? 1.642 -1.451 -27.951 1.00 65.62 94 GLN A C 1
ATOM 763 O O . GLN A 1 94 ? 2.482 -0.557 -28.004 1.00 65.62 94 GLN A O 1
ATOM 768 N N . SER A 1 95 ? 0.978 -1.722 -26.826 1.00 64.12 95 SER A N 1
ATOM 769 C CA . SER A 1 95 ? 1.065 -0.891 -25.629 1.00 64.12 95 SER A CA 1
ATOM 770 C C . SER A 1 95 ? 2.050 -1.485 -24.630 1.00 64.12 95 SER A C 1
ATOM 772 O O . SER A 1 95 ? 1.874 -2.613 -24.166 1.00 64.12 95 SER A O 1
ATOM 774 N N . CYS A 1 96 ? 3.065 -0.708 -24.247 1.00 75.12 96 CYS A N 1
ATOM 775 C CA . CYS A 1 96 ? 3.855 -0.999 -23.053 1.00 75.12 96 CYS A CA 1
ATOM 776 C C . CYS A 1 96 ? 2.990 -0.701 -21.824 1.00 75.12 96 CYS A C 1
ATOM 778 O O . CYS A 1 96 ? 2.685 0.456 -21.537 1.00 75.12 96 CYS A O 1
ATOM 780 N N . VAL A 1 97 ? 2.565 -1.747 -21.125 1.00 78.50 97 VAL A N 1
ATOM 781 C CA . VAL A 1 97 ? 1.695 -1.657 -19.945 1.00 78.50 97 VAL A CA 1
ATOM 782 C C . VAL A 1 97 ? 2.446 -1.960 -18.654 1.00 78.50 97 VAL A C 1
ATOM 784 O O . VAL A 1 97 ? 1.850 -1.922 -17.583 1.00 78.50 97 VAL A O 1
ATOM 787 N N . GLY A 1 98 ? 3.748 -2.239 -18.716 1.00 83.25 98 GLY A N 1
ATOM 788 C CA . GLY A 1 98 ? 4.542 -2.430 -17.514 1.00 83.25 98 GLY A CA 1
ATOM 789 C C . GLY A 1 98 ? 6.035 -2.235 -17.707 1.00 83.25 98 GLY A C 1
ATOM 790 O O . GLY A 1 98 ? 6.579 -2.446 -18.787 1.00 83.25 98 GLY A O 1
ATOM 791 N N . GLU A 1 99 ? 6.697 -1.856 -16.629 1.00 84.69 99 GLU A N 1
ATOM 792 C CA . GLU A 1 99 ? 8.142 -1.696 -16.532 1.00 84.69 99 GLU A CA 1
ATOM 793 C C . GLU A 1 99 ? 8.623 -2.363 -15.259 1.00 84.69 99 GLU A C 1
ATOM 795 O O . GLU A 1 99 ? 7.958 -2.290 -14.227 1.00 84.69 99 GLU A O 1
ATOM 800 N N . ILE A 1 100 ? 9.772 -3.019 -15.341 1.00 84.94 100 ILE A N 1
ATOM 801 C CA . ILE A 1 100 ? 10.313 -3.859 -14.282 1.00 84.94 100 ILE A CA 1
ATOM 802 C C . ILE A 1 100 ? 11.820 -3.611 -14.209 1.00 84.94 100 ILE A C 1
ATOM 804 O O . ILE A 1 100 ? 12.487 -3.533 -15.240 1.00 84.94 100 ILE A O 1
ATOM 808 N N . LEU A 1 101 ? 12.375 -3.493 -13.007 1.00 83.31 101 LEU A N 1
ATOM 809 C CA . LEU A 1 101 ? 13.815 -3.445 -12.771 1.00 83.31 101 LEU A CA 1
ATOM 810 C C . LEU A 1 101 ? 14.239 -4.670 -11.967 1.00 83.31 101 LEU A C 1
ATOM 812 O O . LEU A 1 101 ? 13.705 -4.917 -10.884 1.00 83.31 101 LEU A O 1
ATOM 816 N N . PHE A 1 102 ? 15.234 -5.385 -12.473 1.00 81.81 102 PHE A N 1
ATOM 817 C CA . PHE A 1 102 ? 15.833 -6.541 -11.819 1.00 81.81 102 PHE A CA 1
ATOM 818 C C . PHE A 1 102 ? 17.136 -6.147 -11.123 1.00 81.81 102 PHE A C 1
ATOM 820 O O . PHE A 1 102 ? 17.929 -5.383 -11.684 1.00 81.81 102 PHE A O 1
ATOM 827 N N . ASP A 1 103 ? 17.338 -6.645 -9.905 1.00 83.75 103 ASP A N 1
ATOM 828 C CA . ASP A 1 103 ? 18.587 -6.481 -9.162 1.00 83.75 103 ASP A CA 1
ATOM 829 C C . ASP A 1 103 ? 19.710 -7.391 -9.698 1.00 83.75 103 ASP A C 1
ATOM 831 O O . ASP A 1 103 ? 19.571 -8.058 -10.724 1.00 83.75 103 ASP A O 1
ATOM 835 N N . GLU A 1 104 ? 20.873 -7.364 -9.043 1.00 82.94 104 GLU A N 1
ATOM 836 C CA . GLU A 1 104 ? 22.038 -8.169 -9.439 1.00 82.94 104 GLU A CA 1
ATOM 837 C C . GLU A 1 104 ? 21.813 -9.679 -9.308 1.00 82.94 104 GLU A C 1
ATOM 839 O O . GLU A 1 104 ? 22.431 -10.461 -10.033 1.00 82.94 104 GLU A O 1
ATOM 844 N N . ASP A 1 105 ? 20.887 -10.072 -8.437 1.00 82.94 105 ASP A N 1
ATOM 845 C CA . ASP A 1 105 ? 20.481 -11.450 -8.231 1.00 82.94 105 ASP A CA 1
ATOM 846 C C . ASP A 1 105 ? 19.320 -11.839 -9.152 1.00 82.94 105 ASP A C 1
ATOM 848 O O . ASP A 1 105 ? 18.889 -12.984 -9.121 1.00 82.94 105 ASP A O 1
ATOM 852 N N . GLY A 1 106 ? 18.831 -10.954 -10.021 1.00 75.00 106 GLY A N 1
ATOM 853 C CA . GLY A 1 106 ? 17.746 -11.251 -10.952 1.00 75.00 106 GLY A CA 1
ATOM 854 C C . GLY A 1 106 ? 16.360 -11.283 -10.314 1.00 75.00 106 GLY A C 1
ATOM 855 O O . GLY A 1 106 ? 15.428 -11.799 -10.930 1.00 75.00 106 GLY A O 1
ATOM 856 N N . TYR A 1 107 ? 16.188 -10.734 -9.111 1.00 82.56 107 TYR A N 1
ATOM 857 C CA . TYR A 1 107 ? 14.869 -10.523 -8.520 1.00 82.56 107 TYR A CA 1
ATOM 858 C C . TYR A 1 107 ? 14.307 -9.162 -8.909 1.00 82.56 107 TYR A C 1
ATOM 860 O O . TYR A 1 107 ? 15.026 -8.200 -9.181 1.00 82.56 107 TYR A O 1
ATOM 868 N N . VAL A 1 108 ? 12.982 -9.069 -8.922 1.00 84.00 108 VAL A N 1
ATOM 869 C CA . VAL A 1 108 ? 12.281 -7.805 -9.135 1.00 84.00 108 VAL A CA 1
ATOM 870 C C . VAL A 1 108 ? 12.549 -6.876 -7.960 1.00 84.00 108 VAL A C 1
ATOM 872 O O . VAL A 1 108 ? 12.101 -7.119 -6.842 1.00 84.00 108 VAL A O 1
ATOM 875 N N . SER A 1 109 ? 13.220 -5.768 -8.244 1.00 86.88 109 SER A N 1
ATOM 876 C CA . SER A 1 109 ? 13.464 -4.698 -7.277 1.00 86.88 109 SER A CA 1
ATOM 877 C C . SER A 1 109 ? 12.408 -3.595 -7.356 1.00 86.88 109 SER A C 1
ATOM 879 O O . SER A 1 109 ? 12.018 -3.028 -6.338 1.00 86.88 109 SER A O 1
ATOM 881 N N . ASN A 1 110 ? 11.946 -3.276 -8.569 1.00 89.69 110 ASN A N 1
ATOM 882 C CA . ASN A 1 110 ? 10.992 -2.205 -8.832 1.00 89.69 110 ASN A CA 1
ATOM 883 C C . ASN A 1 110 ? 10.067 -2.589 -9.986 1.00 89.69 110 ASN A C 1
ATOM 885 O O . ASN A 1 110 ? 10.506 -3.246 -10.930 1.00 89.69 110 ASN A O 1
ATOM 889 N N . TYR A 1 111 ? 8.821 -2.126 -9.960 1.00 90.38 111 TYR A N 1
ATOM 890 C CA . TYR A 1 111 ? 7.926 -2.221 -11.105 1.00 90.38 111 TYR A CA 1
ATOM 891 C C . TYR A 1 111 ? 6.858 -1.131 -11.129 1.00 90.38 111 TYR A C 1
ATOM 893 O O . TYR A 1 111 ? 6.500 -0.552 -10.101 1.00 90.38 111 TYR A O 1
ATOM 901 N N . VAL A 1 112 ? 6.308 -0.897 -12.317 1.00 89.06 112 VAL A N 1
ATOM 902 C CA . VAL A 1 112 ? 5.141 -0.045 -12.556 1.00 89.06 112 VAL A CA 1
ATOM 903 C C . VAL A 1 112 ? 4.283 -0.695 -13.637 1.00 89.06 112 VAL A C 1
ATOM 905 O O . VAL A 1 112 ? 4.797 -0.997 -14.706 1.00 89.06 112 VAL A O 1
ATOM 908 N N . PHE A 1 113 ? 2.984 -0.856 -13.395 1.00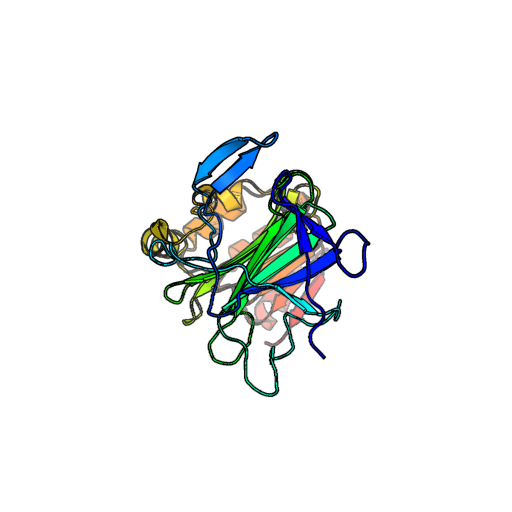 87.88 113 PHE A N 1
ATOM 909 C CA . PHE A 1 113 ? 1.995 -1.366 -14.344 1.00 87.88 113 PHE A CA 1
ATOM 910 C C . PHE A 1 113 ? 0.873 -0.370 -14.577 1.00 87.88 113 PHE A C 1
ATOM 912 O O . PHE A 1 113 ? 0.407 0.312 -13.661 1.00 87.88 113 PHE A O 1
ATOM 919 N N . ARG A 1 114 ? 0.410 -0.321 -15.821 1.00 84.50 114 ARG A N 1
ATOM 920 C CA . ARG A 1 114 ? -0.632 0.577 -16.307 1.00 84.50 114 ARG A CA 1
ATOM 921 C C . ARG A 1 114 ? -1.701 -0.198 -17.062 1.00 84.50 114 ARG A C 1
ATOM 923 O O . ARG A 1 114 ? -1.466 -1.317 -17.506 1.00 84.50 114 ARG A O 1
ATOM 930 N N . ASP A 1 115 ? -2.885 0.384 -17.198 1.00 82.56 115 ASP A N 1
ATOM 931 C CA . ASP A 1 115 ? -3.871 -0.120 -18.149 1.00 82.56 115 ASP A CA 1
ATOM 932 C C . ASP A 1 115 ? -3.547 0.340 -19.582 1.00 82.56 115 ASP A C 1
ATOM 934 O O . ASP A 1 115 ? -2.579 1.062 -19.829 1.00 82.56 115 ASP A O 1
ATOM 938 N N . LEU A 1 116 ? -4.353 -0.110 -20.548 1.00 78.25 116 LEU A N 1
ATOM 939 C CA . LEU A 1 116 ? -4.197 0.254 -21.961 1.00 78.25 116 LEU A CA 1
ATOM 940 C C . LEU A 1 116 ? -4.424 1.749 -22.231 1.00 78.25 116 LEU A C 1
ATOM 942 O O . LEU A 1 116 ? -3.954 2.251 -23.247 1.00 78.25 116 LEU A O 1
ATOM 946 N N . ASP A 1 117 ? -5.107 2.445 -21.321 1.00 74.12 117 ASP A N 1
ATOM 947 C CA . ASP A 1 117 ? -5.340 3.887 -21.384 1.00 74.12 117 ASP A CA 1
ATOM 948 C C . ASP A 1 117 ? -4.191 4.676 -20.716 1.00 74.12 117 ASP A C 1
ATOM 950 O O . ASP A 1 117 ? -4.228 5.904 -20.653 1.00 74.12 117 ASP A O 1
ATOM 954 N N . GLY A 1 118 ? -3.162 3.984 -20.209 1.00 73.44 118 GLY A N 1
ATOM 955 C CA . GLY A 1 118 ? -1.996 4.576 -19.555 1.00 73.44 118 GLY A CA 1
ATOM 956 C C . GLY A 1 118 ? -2.202 4.932 -18.080 1.00 73.44 118 GLY A C 1
ATOM 957 O O . GLY A 1 118 ? -1.297 5.500 -17.464 1.00 73.44 118 GLY A O 1
ATOM 958 N N . ASN A 1 119 ? -3.347 4.593 -17.482 1.00 79.25 119 ASN A N 1
ATOM 959 C CA . ASN A 1 119 ? -3.597 4.844 -16.064 1.00 79.25 119 ASN A CA 1
ATOM 960 C C . ASN A 1 119 ? -2.776 3.891 -15.198 1.00 79.25 119 ASN A C 1
ATOM 962 O O . ASN A 1 119 ? -2.690 2.702 -15.500 1.00 79.25 119 ASN A O 1
ATOM 966 N N . LEU A 1 120 ? -2.224 4.386 -14.087 1.00 84.06 120 LEU A N 1
ATOM 967 C CA . LEU A 1 120 ? -1.519 3.534 -13.132 1.00 84.06 120 LEU A CA 1
ATOM 968 C C . LEU A 1 120 ? -2.477 2.497 -12.528 1.00 84.06 120 LEU A C 1
ATOM 970 O O . LEU A 1 120 ? -3.553 2.847 -12.045 1.00 84.06 120 LEU A O 1
ATOM 974 N N . LEU A 1 121 ? -2.051 1.234 -12.511 1.00 88.06 121 LEU A N 1
ATOM 975 C CA . LEU A 1 121 ? -2.740 0.142 -11.823 1.00 88.06 121 LEU A CA 1
ATOM 976 C C . LEU A 1 121 ? -2.003 -0.278 -10.557 1.00 88.06 121 LEU A C 1
ATOM 978 O O . LEU A 1 121 ? -2.628 -0.477 -9.518 1.00 88.06 121 LEU A O 1
ATOM 982 N N . ASP A 1 122 ? -0.687 -0.428 -10.656 1.00 91.88 122 ASP A N 1
ATOM 983 C CA . ASP A 1 122 ? 0.147 -0.939 -9.577 1.00 91.88 122 ASP A CA 1
ATOM 984 C C . ASP A 1 122 ? 1.576 -0.423 -9.742 1.00 91.88 122 ASP A C 1
ATOM 986 O O . ASP A 1 122 ? 2.098 -0.380 -10.855 1.00 91.88 122 ASP A O 1
ATOM 990 N N . CYS A 1 123 ? 2.235 -0.033 -8.663 1.00 91.75 123 CYS A N 1
ATOM 991 C CA . CYS A 1 123 ? 3.675 0.143 -8.671 1.00 91.75 123 CYS A CA 1
ATOM 992 C C . CYS A 1 123 ? 4.293 -0.218 -7.334 1.00 91.75 123 CYS A C 1
ATOM 994 O O . CYS A 1 123 ? 3.716 0.019 -6.275 1.00 91.75 123 CYS A O 1
ATOM 996 N N . HIS A 1 124 ? 5.514 -0.734 -7.405 1.00 92.12 124 HIS A N 1
ATOM 997 C CA . HIS A 1 124 ? 6.363 -1.039 -6.271 1.00 92.12 124 HIS A CA 1
ATOM 998 C C . HIS A 1 124 ? 7.738 -0.454 -6.530 1.00 92.12 124 HIS A C 1
ATOM 1000 O O . HIS A 1 124 ? 8.406 -0.870 -7.471 1.00 92.12 124 HIS A O 1
ATOM 1006 N N . ILE A 1 125 ? 8.162 0.500 -5.710 1.00 90.06 125 ILE A N 1
ATOM 1007 C CA . ILE A 1 125 ? 9.447 1.172 -5.873 1.00 90.06 125 ILE A CA 1
ATOM 1008 C C . ILE A 1 125 ? 10.230 1.113 -4.569 1.00 90.06 125 ILE A C 1
ATOM 1010 O O . ILE A 1 125 ? 9.716 1.478 -3.510 1.00 90.06 125 ILE A O 1
ATOM 1014 N N . HIS A 1 126 ? 11.488 0.702 -4.667 1.00 88.75 126 HIS A N 1
ATOM 1015 C CA . HIS A 1 126 ? 12.473 0.733 -3.603 1.00 88.75 126 HIS A CA 1
ATOM 1016 C C . HIS A 1 126 ? 13.536 1.794 -3.918 1.00 88.75 126 HIS A C 1
ATOM 1018 O O . HIS A 1 126 ? 14.271 1.685 -4.899 1.00 88.75 126 HIS A O 1
ATOM 1024 N N . LYS A 1 127 ? 13.622 2.831 -3.078 1.00 82.31 127 LYS A N 1
ATOM 1025 C CA . LYS A 1 127 ? 14.592 3.923 -3.217 1.00 82.31 127 LYS A CA 1
ATOM 1026 C C . LYS A 1 127 ? 15.053 4.415 -1.848 1.00 82.31 127 LYS A C 1
ATOM 1028 O O . LYS A 1 127 ? 14.217 4.751 -1.021 1.00 82.31 127 LYS A O 1
ATOM 1033 N N . ASP A 1 128 ? 16.365 4.478 -1.619 1.00 78.88 128 ASP A N 1
ATOM 1034 C CA . ASP A 1 128 ? 16.978 5.001 -0.384 1.00 78.88 128 ASP A CA 1
ATOM 1035 C C . ASP A 1 128 ? 16.336 4.454 0.910 1.00 78.88 128 ASP A C 1
ATOM 1037 O O . ASP A 1 128 ? 15.946 5.211 1.798 1.00 78.88 128 ASP A O 1
ATOM 1041 N N . GLN A 1 129 ? 16.207 3.120 0.999 1.00 84.19 129 GLN A N 1
ATOM 1042 C CA . GLN A 1 129 ? 15.583 2.371 2.112 1.00 84.19 129 GLN A CA 1
ATOM 1043 C C . GLN A 1 129 ? 14.068 2.568 2.270 1.00 84.19 129 GLN A C 1
ATOM 1045 O O . GLN A 1 129 ? 13.468 2.041 3.210 1.00 84.19 129 GLN A O 1
ATOM 1050 N N . LEU A 1 130 ? 13.434 3.325 1.373 1.00 89.06 130 LEU A N 1
ATOM 1051 C CA . LEU A 1 130 ? 11.995 3.530 1.325 1.00 89.06 130 LEU A CA 1
ATOM 1052 C C . LEU A 1 130 ? 11.386 2.606 0.272 1.00 89.06 130 LEU A C 1
ATOM 1054 O O . LEU A 1 130 ? 11.695 2.702 -0.916 1.00 89.06 130 LEU A O 1
ATOM 1058 N N . VAL A 1 131 ? 10.478 1.741 0.706 1.00 91.38 131 VAL A N 1
ATOM 1059 C CA . VAL A 1 131 ? 9.680 0.883 -0.168 1.00 91.38 131 VAL A CA 1
ATOM 1060 C C . VAL A 1 131 ? 8.273 1.449 -0.241 1.00 91.38 131 VAL A C 1
ATOM 1062 O O . VAL A 1 131 ? 7.604 1.603 0.781 1.00 91.38 131 VAL A O 1
ATOM 1065 N N . GLN A 1 132 ? 7.816 1.739 -1.450 1.00 92.56 132 GLN A N 1
ATOM 1066 C CA . GLN A 1 132 ? 6.505 2.306 -1.728 1.00 92.56 132 GLN A CA 1
ATOM 1067 C C . GLN A 1 132 ? 5.729 1.361 -2.632 1.00 92.56 132 GLN A C 1
ATOM 1069 O O . GLN A 1 132 ? 6.255 0.881 -3.628 1.00 92.56 132 GLN A O 1
ATOM 1074 N N . THR A 1 133 ? 4.478 1.090 -2.292 1.00 93.44 133 THR A N 1
ATOM 1075 C CA . THR A 1 133 ? 3.559 0.295 -3.099 1.00 93.44 133 THR A CA 1
ATOM 1076 C C . THR A 1 133 ? 2.245 1.040 -3.233 1.00 93.44 133 THR A C 1
ATOM 1078 O O . THR A 1 133 ? 1.634 1.397 -2.223 1.00 93.44 133 THR A O 1
ATOM 1081 N N . TYR A 1 134 ? 1.816 1.268 -4.466 1.00 93.38 134 TYR A N 1
ATOM 1082 C CA . TYR A 1 134 ? 0.583 1.971 -4.786 1.00 93.38 134 TYR A CA 1
ATOM 1083 C C . TYR A 1 134 ? -0.243 1.107 -5.729 1.00 93.38 134 TYR A C 1
ATOM 1085 O O . TYR A 1 134 ? 0.211 0.790 -6.817 1.00 93.38 134 TYR A O 1
ATOM 1093 N N . GLU A 1 135 ? -1.466 0.771 -5.334 1.00 94.12 135 GLU A N 1
ATOM 1094 C CA . GLU A 1 135 ? -2.420 0.052 -6.174 1.00 94.12 135 GLU A CA 1
ATOM 1095 C C . GLU A 1 135 ? -3.666 0.913 -6.371 1.00 94.12 135 GLU A C 1
ATOM 1097 O O . GLU A 1 135 ? -4.204 1.495 -5.416 1.00 94.12 135 GLU A O 1
ATOM 1102 N N . LEU A 1 136 ? -4.175 0.938 -7.598 1.00 92.25 136 LEU A N 1
ATOM 1103 C CA . LEU A 1 136 ? -5.405 1.616 -7.968 1.00 92.25 136 LEU A CA 1
ATOM 1104 C C . LEU A 1 136 ? -6.388 0.624 -8.599 1.00 92.25 136 LEU A C 1
ATOM 1106 O O . LEU A 1 136 ? -6.025 -0.313 -9.309 1.00 92.25 136 LEU A O 1
ATOM 1110 N N . PHE A 1 137 ? -7.674 0.839 -8.349 1.00 89.94 137 PHE A N 1
ATOM 1111 C CA . PHE A 1 137 ? -8.727 0.302 -9.197 1.00 89.94 137 PHE A CA 1
ATOM 1112 C C . PHE A 1 137 ? -8.753 1.059 -10.530 1.00 89.94 137 PHE A C 1
ATOM 1114 O O . PHE A 1 137 ? -8.247 2.179 -10.650 1.00 89.94 137 PHE A O 1
ATOM 1121 N N . ARG A 1 138 ? -9.441 0.483 -11.523 1.00 80.69 138 ARG A N 1
ATOM 1122 C CA . ARG A 1 138 ? -9.721 1.170 -12.792 1.00 80.69 138 ARG A CA 1
ATOM 1123 C C . ARG A 1 138 ? -10.330 2.555 -12.536 1.00 80.69 138 ARG A C 1
ATOM 1125 O O . ARG A 1 138 ? -11.113 2.729 -11.598 1.00 80.69 138 ARG A O 1
ATOM 1132 N N . LYS A 1 139 ? -10.034 3.511 -13.424 1.00 80.69 139 LYS A N 1
ATOM 1133 C CA . LYS A 1 139 ? -10.453 4.926 -13.321 1.00 80.69 139 LYS A CA 1
ATOM 1134 C C . LYS A 1 139 ? -9.776 5.702 -12.179 1.00 80.69 139 LYS A C 1
ATOM 1136 O O . LYS A 1 139 ? -10.405 6.582 -11.595 1.00 80.69 139 LYS A O 1
ATOM 1141 N N . ASN A 1 140 ? -8.519 5.385 -11.863 1.00 80.81 140 ASN A N 1
ATOM 1142 C CA . ASN A 1 140 ? -7.683 6.139 -10.919 1.00 80.81 140 ASN A CA 1
ATOM 1143 C C . ASN A 1 140 ? -8.259 6.248 -9.497 1.00 80.81 140 ASN A C 1
ATOM 1145 O O . ASN A 1 140 ? -8.114 7.269 -8.827 1.00 80.81 140 ASN A O 1
ATOM 1149 N N . LYS A 1 141 ? -8.930 5.195 -9.019 1.00 88.69 141 LYS A N 1
ATOM 1150 C CA . LYS A 1 141 ? -9.406 5.137 -7.631 1.00 88.69 141 LYS A CA 1
ATOM 1151 C C . LYS A 1 141 ? -8.408 4.385 -6.768 1.00 88.69 141 LYS A C 1
ATOM 1153 O O . LYS A 1 141 ? -8.054 3.261 -7.097 1.00 88.69 141 LYS A O 1
ATOM 1158 N N . TRP A 1 142 ? -8.020 4.952 -5.633 1.00 91.56 142 TRP A N 1
ATOM 1159 C CA . TRP A 1 142 ? -7.105 4.296 -4.701 1.00 91.56 142 TRP A CA 1
ATOM 1160 C C . TRP A 1 142 ? -7.645 2.947 -4.206 1.00 91.56 142 TRP A C 1
ATOM 1162 O O . TRP A 1 142 ? -8.794 2.845 -3.776 1.00 91.56 142 TRP A O 1
ATOM 1172 N N . LYS A 1 143 ? -6.792 1.921 -4.250 1.00 94.50 143 LYS A N 1
ATOM 1173 C CA . LYS A 1 143 ? -7.037 0.591 -3.676 1.00 94.50 143 LYS A CA 1
ATOM 1174 C C . LYS A 1 143 ? -6.129 0.349 -2.484 1.00 94.50 143 LYS A C 1
ATOM 1176 O O . LYS A 1 143 ? -6.601 -0.050 -1.421 1.00 94.50 143 LYS A O 1
ATOM 1181 N N . ARG A 1 144 ? -4.830 0.592 -2.650 1.00 94.75 144 ARG A N 1
ATOM 1182 C CA . ARG A 1 144 ? -3.836 0.380 -1.602 1.00 94.75 144 ARG A CA 1
ATOM 1183 C C . ARG A 1 144 ? -2.720 1.403 -1.706 1.00 94.75 144 ARG A C 1
ATOM 1185 O O . ARG A 1 144 ? -2.239 1.695 -2.791 1.00 94.75 144 ARG A O 1
ATOM 1192 N N . VAL A 1 145 ? -2.281 1.883 -0.555 1.00 93.75 145 VAL A N 1
ATOM 1193 C CA . VAL A 1 145 ? -1.023 2.600 -0.386 1.00 93.75 145 VAL A CA 1
ATOM 1194 C C . VAL A 1 145 ? -0.264 1.887 0.717 1.00 93.75 145 VAL A C 1
ATOM 1196 O O . VAL A 1 145 ? -0.816 1.641 1.784 1.00 93.75 145 VAL A O 1
ATOM 1199 N N . ASN A 1 146 ? 0.987 1.529 0.486 1.00 93.00 146 ASN A N 1
ATOM 1200 C CA . ASN A 1 146 ? 1.839 0.941 1.505 1.00 93.00 146 ASN A CA 1
ATOM 1201 C C . ASN A 1 146 ? 3.250 1.484 1.354 1.00 93.00 146 ASN A C 1
ATOM 1203 O O . ASN A 1 146 ? 3.929 1.220 0.371 1.00 93.00 146 ASN A O 1
ATOM 1207 N N . ILE A 1 147 ? 3.683 2.241 2.342 1.00 91.88 147 ILE A N 1
ATOM 1208 C CA . ILE A 1 147 ? 4.966 2.912 2.380 1.00 91.88 147 ILE A CA 1
ATOM 1209 C C . ILE A 1 147 ? 5.661 2.431 3.645 1.00 91.88 147 ILE A C 1
ATOM 1211 O O . ILE A 1 147 ? 5.107 2.533 4.738 1.00 91.88 147 ILE A O 1
ATOM 1215 N N . LYS A 1 148 ? 6.872 1.901 3.519 1.00 91.38 148 LYS A N 1
ATOM 1216 C CA . LYS A 1 148 ? 7.640 1.400 4.658 1.00 91.38 148 LYS A CA 1
ATOM 1217 C C . LYS A 1 148 ? 9.124 1.690 4.509 1.00 91.38 148 LYS A C 1
ATOM 1219 O O . LYS A 1 148 ? 9.620 1.794 3.392 1.00 91.38 148 LYS A O 1
ATOM 1224 N N . THR A 1 149 ? 9.822 1.764 5.633 1.00 89.00 149 THR A N 1
ATOM 1225 C CA . THR A 1 149 ? 11.284 1.671 5.666 1.00 89.00 149 THR A CA 1
ATOM 1226 C C . THR A 1 149 ? 11.712 0.281 6.126 1.00 89.00 149 THR A C 1
ATOM 1228 O O . THR A 1 149 ? 10.896 -0.518 6.591 1.00 89.00 149 THR A O 1
ATOM 1231 N N . GLU A 1 150 ? 13.006 -0.013 6.027 1.00 80.19 150 GLU A N 1
ATOM 1232 C CA . GLU A 1 150 ? 13.595 -1.237 6.589 1.00 80.19 150 GLU A CA 1
ATOM 1233 C C . GLU A 1 150 ? 13.519 -1.284 8.130 1.00 80.19 150 GLU A C 1
ATOM 1235 O O . GLU A 1 150 ? 13.536 -2.358 8.725 1.00 80.19 150 GLU A O 1
ATOM 1240 N N . THR A 1 151 ? 13.388 -0.127 8.789 1.00 73.88 151 THR A N 1
ATOM 1241 C CA . THR A 1 151 ? 13.516 0.050 10.247 1.00 73.88 151 THR A CA 1
ATOM 1242 C C . THR A 1 151 ? 12.172 0.077 10.990 1.00 73.88 151 THR A C 1
ATOM 1244 O O . THR A 1 151 ? 12.013 0.842 11.934 1.00 73.88 151 THR A O 1
ATOM 1247 N N . GLU A 1 152 ? 11.197 -0.725 10.556 1.00 71.56 152 GLU A N 1
ATOM 1248 C CA . GLU A 1 152 ? 9.839 -0.871 11.135 1.00 71.56 152 GLU A CA 1
ATOM 1249 C C . GLU A 1 152 ? 8.832 0.271 10.887 1.00 71.56 152 GLU A C 1
ATOM 1251 O O . GLU A 1 152 ? 7.633 0.084 11.129 1.00 71.56 152 GLU A O 1
ATOM 1256 N N . THR A 1 153 ? 9.252 1.417 10.342 1.00 84.19 153 THR A N 1
ATOM 1257 C CA . THR A 1 153 ? 8.323 2.499 9.984 1.00 84.19 153 THR A CA 1
ATOM 1258 C C . THR A 1 153 ? 7.414 2.060 8.845 1.00 84.19 153 THR A C 1
ATOM 1260 O O . THR A 1 153 ? 7.888 1.633 7.793 1.00 84.19 153 THR A O 1
ATOM 1263 N N . LYS A 1 154 ? 6.098 2.196 9.033 1.00 88.44 154 LYS A N 1
ATOM 1264 C CA . LYS A 1 154 ? 5.101 1.820 8.027 1.00 88.44 154 LYS A CA 1
ATOM 1265 C C . LYS A 1 154 ? 3.877 2.729 8.064 1.00 88.44 154 LYS A C 1
ATOM 1267 O O . LYS A 1 154 ? 3.254 2.885 9.111 1.00 88.44 154 LYS A O 1
ATOM 1272 N N . PHE A 1 155 ? 3.501 3.232 6.897 1.00 89.88 155 PHE A N 1
ATOM 1273 C CA . PHE A 1 155 ? 2.200 3.806 6.591 1.00 89.88 155 PHE A CA 1
ATOM 1274 C C . PHE A 1 155 ? 1.492 2.884 5.597 1.00 89.88 155 PHE A C 1
ATOM 1276 O O . PHE A 1 155 ? 2.017 2.599 4.525 1.00 89.88 155 PHE A O 1
ATOM 1283 N N . GLY A 1 156 ? 0.308 2.396 5.940 1.00 91.38 156 GLY A N 1
ATOM 1284 C CA . GLY A 1 156 ? -0.474 1.524 5.073 1.00 91.38 156 GLY A CA 1
ATOM 1285 C C . GLY A 1 156 ? -1.936 1.923 5.071 1.00 91.38 156 GLY A C 1
ATOM 1286 O O . GLY A 1 156 ? -2.515 2.119 6.129 1.00 91.38 156 GLY A O 1
ATOM 1287 N N . LEU A 1 157 ? -2.552 1.996 3.901 1.00 93.12 157 LEU A N 1
ATOM 1288 C CA . LEU A 1 157 ? -3.962 2.298 3.719 1.00 93.12 157 LEU A CA 1
ATOM 1289 C C . LEU A 1 157 ? -4.543 1.350 2.668 1.00 93.12 157 LEU A C 1
ATOM 1291 O O . LEU A 1 157 ? -3.926 1.094 1.637 1.00 93.12 157 LEU A O 1
ATOM 1295 N N . THR A 1 158 ? -5.718 0.785 2.931 1.00 95.25 158 THR A N 1
ATOM 1296 C CA . THR A 1 158 ? -6.442 -0.078 1.985 1.00 95.25 158 THR A CA 1
ATOM 1297 C C . THR A 1 158 ? -7.905 0.328 1.917 1.00 95.25 158 THR A C 1
ATOM 1299 O O . THR A 1 158 ? -8.554 0.519 2.947 1.00 95.25 158 THR A O 1
ATOM 1302 N N . LEU A 1 159 ? -8.422 0.424 0.695 1.00 95.06 159 LEU A N 1
ATOM 1303 C CA . LEU A 1 159 ? -9.762 0.896 0.373 1.00 95.06 159 LEU A CA 1
ATOM 1304 C C . LEU A 1 159 ? -10.537 -0.158 -0.418 1.00 95.06 159 LEU A C 1
ATOM 1306 O O . LEU A 1 159 ? -9.971 -0.941 -1.184 1.00 95.06 159 LEU A O 1
ATOM 1310 N N . ARG A 1 160 ? -11.862 -0.133 -0.279 1.00 93.88 160 ARG A N 1
ATOM 1311 C CA . ARG A 1 160 ? -12.776 -0.783 -1.228 1.00 93.88 160 ARG A CA 1
ATOM 1312 C C . ARG A 1 160 ? -12.940 0.082 -2.475 1.00 93.88 160 ARG A C 1
ATOM 1314 O O . ARG A 1 160 ? -12.743 1.291 -2.433 1.00 93.88 160 ARG A O 1
ATOM 1321 N N . GLU A 1 161 ? -13.420 -0.510 -3.564 1.00 92.12 161 GLU A N 1
ATOM 1322 C CA . GLU A 1 161 ? -13.682 0.208 -4.825 1.00 92.12 161 GLU A CA 1
ATOM 1323 C C . GLU A 1 161 ? -14.718 1.346 -4.680 1.00 92.12 161 GLU A C 1
ATOM 1325 O O . GLU A 1 161 ? -14.713 2.329 -5.431 1.00 92.12 161 GLU A O 1
ATOM 1330 N N . CYS A 1 162 ? -15.593 1.250 -3.671 1.00 90.69 162 CYS A N 1
ATOM 1331 C CA . CYS A 1 162 ? -16.523 2.314 -3.290 1.00 90.69 162 CYS A CA 1
ATOM 1332 C C . CYS A 1 162 ? -15.869 3.486 -2.531 1.00 90.69 162 CYS A C 1
ATOM 1334 O O . CYS A 1 162 ? -16.557 4.461 -2.245 1.00 90.69 162 CYS A O 1
ATOM 1336 N N . GLY A 1 163 ? -14.573 3.414 -2.216 1.00 90.44 163 GLY A N 1
ATOM 1337 C CA . GLY A 1 163 ? -13.822 4.448 -1.498 1.00 90.44 163 GLY A CA 1
ATOM 1338 C C . GLY A 1 163 ? -13.862 4.333 0.028 1.00 90.44 163 GLY A C 1
ATOM 1339 O O . GLY A 1 163 ? -13.338 5.210 0.707 1.00 90.44 163 GLY A O 1
ATOM 1340 N N . HIS A 1 164 ? -14.469 3.280 0.585 1.00 93.38 164 HIS A N 1
ATOM 1341 C CA . HIS A 1 164 ? -14.477 3.056 2.034 1.00 93.38 164 HIS A CA 1
ATOM 1342 C C . HIS A 1 164 ? -13.151 2.475 2.533 1.00 93.38 164 HIS A C 1
ATOM 1344 O O . HIS A 1 164 ? -12.609 1.546 1.927 1.00 93.38 164 HIS A O 1
ATOM 1350 N N . LEU A 1 165 ? -12.682 2.985 3.671 1.00 93.62 165 LEU A N 1
ATOM 1351 C CA . LEU A 1 165 ? -11.489 2.523 4.374 1.00 93.62 165 LEU A CA 1
ATOM 1352 C C . LEU A 1 165 ? -11.723 1.156 5.015 1.00 93.62 165 LEU A C 1
ATOM 1354 O O . LEU A 1 165 ? -12.672 0.970 5.774 1.00 93.62 165 LEU A O 1
ATOM 1358 N N . VAL A 1 166 ? -10.833 0.218 4.684 1.00 95.38 166 VAL A N 1
ATOM 1359 C CA . VAL A 1 166 ? -10.811 -1.162 5.192 1.00 95.38 166 VAL A CA 1
ATOM 1360 C C . VAL A 1 166 ? -9.705 -1.336 6.214 1.00 95.38 166 VAL A C 1
ATOM 1362 O O . VAL A 1 166 ? -9.891 -2.009 7.220 1.00 95.38 166 VAL A O 1
ATOM 1365 N N . SER A 1 167 ? -8.533 -0.761 5.947 1.00 94.19 167 SER A N 1
ATOM 1366 C CA . SER A 1 167 ? -7.378 -0.898 6.825 1.00 94.19 167 SER A CA 1
ATOM 1367 C C . SER A 1 167 ? -6.547 0.369 6.834 1.00 94.19 167 SER A C 1
ATOM 1369 O O . SER A 1 167 ? -6.279 0.933 5.772 1.00 94.19 167 SER A O 1
ATOM 1371 N N . LEU A 1 168 ? -6.076 0.745 8.018 1.00 91.56 168 LEU A N 1
ATOM 1372 C CA . LEU A 1 168 ? -5.074 1.778 8.233 1.00 91.56 168 LEU A CA 1
ATOM 1373 C C . LEU A 1 168 ? -3.998 1.250 9.189 1.00 91.56 168 LEU A C 1
ATOM 1375 O O . LEU A 1 168 ? -4.302 0.788 10.285 1.00 91.56 168 LEU A O 1
ATOM 1379 N N . THR A 1 169 ? -2.740 1.319 8.765 1.00 90.31 169 THR A N 1
ATOM 1380 C CA . THR A 1 169 ? -1.566 0.906 9.536 1.00 90.31 169 THR A CA 1
ATOM 1381 C C . THR A 1 169 ? -0.627 2.083 9.713 1.00 90.31 169 THR A C 1
ATOM 1383 O O . THR A 1 169 ? -0.201 2.667 8.719 1.00 90.31 169 THR A O 1
ATOM 1386 N N . LEU A 1 170 ? -0.275 2.398 10.956 1.00 87.06 170 LEU A N 1
ATOM 1387 C CA . LEU A 1 170 ? 0.517 3.566 11.324 1.00 87.06 170 LEU A CA 1
ATOM 1388 C C . LEU A 1 170 ? 1.571 3.187 12.376 1.00 87.06 170 LEU A C 1
ATOM 1390 O O . LEU A 1 170 ? 1.296 3.148 13.571 1.00 87.06 170 LEU A O 1
ATOM 1394 N N . ASN A 1 171 ? 2.794 2.919 11.916 1.00 87.19 171 ASN A N 1
ATOM 1395 C CA . ASN A 1 171 ? 3.970 2.595 12.737 1.00 87.19 171 ASN A CA 1
ATOM 1396 C C . ASN A 1 171 ? 5.012 3.725 12.715 1.00 87.19 171 ASN A C 1
ATOM 1398 O O . ASN A 1 171 ? 6.209 3.470 12.615 1.00 87.19 171 ASN A O 1
ATOM 1402 N N . CYS A 1 172 ? 4.579 4.982 12.728 1.00 78.25 172 CYS A N 1
ATOM 1403 C CA . CYS A 1 172 ? 5.476 6.134 12.772 1.00 78.25 172 CYS A CA 1
ATOM 1404 C C . CYS A 1 172 ? 4.762 7.398 13.242 1.00 78.25 172 CYS A C 1
ATOM 1406 O O . CYS A 1 172 ? 3.530 7.463 13.281 1.00 78.25 172 CYS A O 1
ATOM 1408 N N . ASP A 1 173 ? 5.550 8.429 13.549 1.00 80.38 173 ASP A N 1
ATOM 1409 C CA . ASP A 1 173 ? 5.044 9.792 13.451 1.00 80.38 173 ASP A CA 1
ATOM 1410 C C . ASP A 1 173 ? 4.923 10.155 11.968 1.00 80.38 173 ASP A C 1
ATOM 1412 O O . ASP A 1 173 ? 5.920 10.342 11.272 1.00 80.38 173 ASP A O 1
ATOM 1416 N N . ILE A 1 174 ? 3.681 10.200 11.492 1.00 76.00 174 ILE A N 1
ATOM 1417 C CA . ILE A 1 174 ? 3.336 10.416 10.086 1.00 76.00 174 ILE A CA 1
ATOM 1418 C C . ILE A 1 174 ? 3.940 11.715 9.554 1.00 76.00 174 ILE A C 1
ATOM 1420 O O . ILE A 1 174 ? 4.429 11.723 8.430 1.00 76.00 174 ILE A O 1
ATOM 1424 N N . ASP A 1 175 ? 3.934 12.791 10.346 1.00 78.38 175 ASP A N 1
ATOM 1425 C CA . ASP A 1 175 ? 4.375 14.101 9.854 1.00 78.38 175 ASP A CA 1
ATOM 1426 C C . ASP A 1 175 ? 5.896 14.127 9.706 1.00 78.38 175 ASP A C 1
ATOM 1428 O O . ASP A 1 175 ? 6.407 14.545 8.672 1.00 78.38 175 ASP A O 1
ATOM 1432 N N . ASP A 1 176 ? 6.624 13.647 10.719 1.00 81.06 176 ASP A N 1
ATOM 1433 C CA . ASP A 1 176 ? 8.086 13.552 10.662 1.00 81.06 176 ASP A CA 1
ATOM 1434 C C . ASP A 1 176 ? 8.529 12.622 9.527 1.00 81.06 176 ASP A C 1
ATOM 1436 O O . ASP A 1 176 ? 9.383 12.976 8.713 1.00 81.06 176 ASP A O 1
ATOM 1440 N N . PHE A 1 177 ? 7.875 11.464 9.412 1.00 82.94 177 PHE A N 1
ATOM 1441 C CA . PHE A 1 177 ? 8.150 10.493 8.364 1.00 82.94 177 PHE A CA 1
ATOM 1442 C C . PHE A 1 177 ? 7.955 11.085 6.964 1.00 82.94 177 PHE A C 1
ATOM 1444 O O . PHE A 1 177 ? 8.845 11.004 6.115 1.00 82.94 177 PHE A O 1
ATOM 1451 N N . PHE A 1 178 ? 6.808 11.710 6.722 1.00 83.56 178 PHE A N 1
ATOM 1452 C CA . PHE A 1 178 ? 6.488 12.289 5.429 1.00 83.56 178 PHE A CA 1
ATOM 1453 C C . PHE A 1 178 ? 7.362 13.496 5.085 1.00 83.56 178 PHE A C 1
ATOM 1455 O O . PHE A 1 178 ? 7.862 13.570 3.965 1.00 83.56 178 PHE A O 1
ATOM 1462 N N . ASN A 1 179 ? 7.641 14.378 6.047 1.00 84.19 179 ASN A N 1
ATOM 1463 C CA . ASN A 1 179 ? 8.537 15.516 5.839 1.00 84.19 179 ASN A CA 1
ATOM 1464 C C . ASN A 1 179 ? 9.964 15.065 5.503 1.00 84.19 179 ASN A C 1
ATOM 1466 O O . ASN A 1 179 ? 10.595 15.611 4.600 1.00 84.19 179 ASN A O 1
ATOM 1470 N N . LYS A 1 180 ? 10.475 14.044 6.202 1.00 85.69 180 LYS A N 1
ATOM 1471 C CA . LYS A 1 180 ? 11.828 13.517 5.987 1.00 85.69 180 LYS A CA 1
ATOM 1472 C C . LYS A 1 180 ? 12.006 12.884 4.607 1.00 85.69 180 LYS A C 1
ATOM 1474 O O . LYS A 1 180 ? 13.097 12.950 4.045 1.00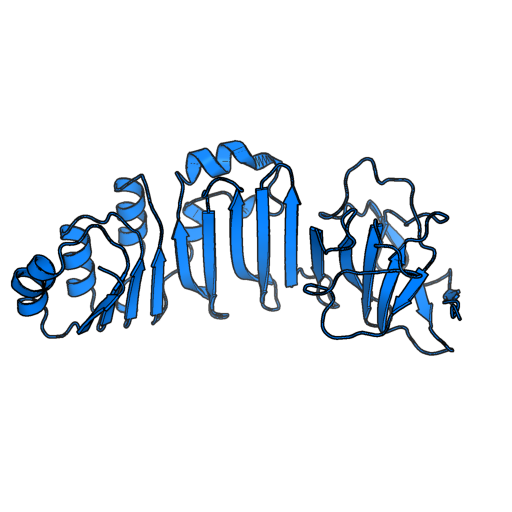 85.69 180 LYS A O 1
ATOM 1479 N N . HIS A 1 181 ? 10.959 12.256 4.078 1.00 85.06 181 HIS A N 1
ATOM 1480 C CA . HIS A 1 181 ? 11.026 11.476 2.843 1.00 85.06 181 HIS A CA 1
ATOM 1481 C C . HIS A 1 181 ? 10.317 12.132 1.647 1.00 85.06 181 HIS A C 1
ATOM 1483 O O . HIS A 1 181 ? 10.182 11.489 0.607 1.00 85.06 181 HIS A O 1
ATOM 1489 N N . GLN A 1 182 ? 9.901 13.399 1.765 1.00 85.00 182 GLN A N 1
ATOM 1490 C CA . GLN A 1 182 ? 9.044 14.076 0.783 1.00 85.00 182 GLN A CA 1
ATOM 1491 C C . GLN A 1 182 ? 9.556 13.980 -0.668 1.00 85.00 182 GLN A C 1
ATOM 1493 O O . GLN A 1 182 ? 8.785 13.701 -1.583 1.00 85.00 182 GLN A O 1
ATOM 1498 N N . ASP A 1 183 ? 10.870 14.122 -0.865 1.00 83.25 183 ASP A N 1
ATOM 1499 C CA . ASP A 1 183 ? 11.513 14.155 -2.187 1.00 83.25 183 ASP A CA 1
ATOM 1500 C C . ASP A 1 183 ? 11.598 12.772 -2.861 1.00 83.25 183 ASP A C 1
ATOM 1502 O O . ASP A 1 183 ? 12.001 12.650 -4.022 1.00 83.25 183 ASP A O 1
ATOM 1506 N N . PHE A 1 184 ? 11.242 11.711 -2.133 1.00 83.50 184 PHE A N 1
ATOM 1507 C CA . PHE A 1 184 ? 11.309 10.332 -2.604 1.00 83.50 184 PHE A CA 1
ATOM 1508 C C . PHE A 1 184 ? 9.947 9.759 -2.987 1.00 83.50 184 PHE A C 1
ATOM 1510 O O . PHE A 1 184 ? 9.909 8.707 -3.631 1.00 83.50 184 PHE A O 1
ATOM 1517 N N . PHE A 1 185 ? 8.840 10.417 -2.632 1.00 83.69 185 PHE A N 1
ATOM 1518 C CA . PHE A 1 185 ? 7.510 9.910 -2.954 1.00 83.69 185 PHE A CA 1
ATOM 1519 C C . PHE A 1 185 ? 7.168 10.071 -4.431 1.00 83.69 185 PHE A C 1
ATOM 1521 O O . PHE A 1 185 ? 7.372 11.124 -5.030 1.00 83.69 185 PHE A O 1
ATOM 1528 N N . ILE A 1 186 ? 6.591 9.014 -5.001 1.00 81.69 186 ILE A N 1
ATOM 1529 C CA . ILE A 1 186 ? 6.083 9.027 -6.381 1.00 81.69 186 ILE A CA 1
ATOM 1530 C C . ILE A 1 186 ? 4.814 9.875 -6.482 1.00 81.69 186 ILE A C 1
ATOM 1532 O O . ILE A 1 186 ? 4.619 10.563 -7.480 1.00 81.69 186 ILE A O 1
ATOM 1536 N N . PHE A 1 187 ? 3.977 9.822 -5.441 1.00 81.50 187 PHE A N 1
ATOM 1537 C CA . PHE A 1 187 ? 2.709 10.540 -5.342 1.00 81.50 187 PHE A CA 1
ATOM 1538 C C . PHE A 1 187 ? 2.746 11.516 -4.166 1.00 81.50 187 PHE A C 1
ATOM 1540 O O . PHE A 1 187 ? 2.408 11.136 -3.038 1.00 81.50 187 PHE A O 1
ATOM 1547 N N . PRO A 1 188 ? 3.180 12.769 -4.393 1.00 73.12 188 PRO A N 1
ATOM 1548 C CA . PRO A 1 188 ? 3.295 13.757 -3.333 1.00 73.12 188 PRO A CA 1
ATOM 1549 C C . PRO A 1 188 ? 1.972 14.099 -2.643 1.00 73.12 188 PRO A C 1
ATOM 1551 O O . PRO A 1 188 ? 1.952 14.512 -1.489 1.00 73.12 188 PRO A O 1
ATOM 1554 N N . GLU A 1 189 ? 0.845 13.896 -3.317 1.00 74.31 189 GLU A N 1
ATOM 1555 C CA . GLU A 1 189 ? -0.490 14.102 -2.759 1.00 74.31 189 GLU A CA 1
ATOM 1556 C C . GLU A 1 189 ? -0.841 13.119 -1.628 1.00 74.31 189 GLU A C 1
ATOM 1558 O O . GLU A 1 189 ? -1.739 13.389 -0.831 1.00 74.31 189 GLU A O 1
ATOM 1563 N N . VAL A 1 190 ? -0.124 11.995 -1.533 1.00 74.62 190 VAL A N 1
ATOM 1564 C CA . VAL A 1 190 ? -0.309 10.968 -0.495 1.00 74.62 190 VAL A CA 1
ATOM 1565 C C . VAL A 1 190 ? 0.465 11.318 0.794 1.00 74.62 190 VAL A C 1
ATOM 1567 O O . VAL A 1 190 ? 0.292 10.669 1.825 1.00 74.62 190 VAL A O 1
ATOM 1570 N N . ILE A 1 191 ? 1.271 12.388 0.775 1.00 67.00 191 ILE A N 1
ATOM 1571 C CA . ILE A 1 191 ? 2.153 12.850 1.862 1.00 67.00 191 ILE A CA 1
ATOM 1572 C C . ILE A 1 191 ? 1.363 13.650 2.919 1.00 67.00 191 ILE A C 1
ATOM 1574 O O . ILE A 1 191 ? 1.630 14.823 3.166 1.00 67.00 191 ILE A O 1
ATOM 1578 N N . SER A 1 192 ? 0.336 13.068 3.543 1.00 72.81 192 SER A N 1
ATOM 1579 C CA . SER A 1 192 ? -0.267 13.677 4.742 1.00 72.81 192 SER A CA 1
ATOM 1580 C C . SER A 1 192 ? -1.179 12.730 5.517 1.00 72.81 192 SER A C 1
ATOM 1582 O O . SER A 1 192 ? -1.802 11.824 4.966 1.00 72.81 192 SER A O 1
ATOM 1584 N N . LEU A 1 193 ? -1.342 13.004 6.815 1.00 71.56 193 LEU A N 1
ATOM 1585 C CA . LEU A 1 193 ? -2.459 12.448 7.581 1.00 71.56 193 LEU A CA 1
ATOM 1586 C C . LEU A 1 193 ? -3.810 12.892 6.986 1.00 71.56 193 LEU A C 1
ATOM 1588 O O . LEU A 1 193 ? -4.754 12.111 6.973 1.00 71.56 193 LEU A O 1
ATOM 1592 N N . GLU A 1 194 ? -3.898 14.116 6.457 1.00 78.31 194 GLU A N 1
ATOM 1593 C CA . GLU A 1 194 ? -5.117 14.678 5.853 1.00 78.31 194 GLU A CA 1
ATOM 1594 C C . GLU A 1 194 ? -5.627 13.845 4.675 1.00 78.31 194 GLU A C 1
ATOM 1596 O O . GLU A 1 194 ? -6.833 13.644 4.547 1.00 78.31 194 GLU A O 1
ATOM 1601 N N . PHE A 1 195 ? -4.721 13.274 3.878 1.00 82.00 195 PHE A N 1
ATOM 1602 C CA . PHE A 1 195 ? -5.069 12.311 2.840 1.00 82.00 195 PHE A CA 1
ATOM 1603 C C . PHE A 1 195 ? -5.860 11.129 3.414 1.00 82.00 195 PHE A C 1
ATOM 1605 O O . PHE A 1 195 ? -6.935 10.810 2.909 1.00 82.00 195 PHE A O 1
ATOM 1612 N N . ALA A 1 196 ? -5.383 10.520 4.506 1.00 77.81 196 ALA A N 1
ATOM 1613 C CA . ALA A 1 196 ? -6.072 9.404 5.156 1.00 77.81 196 ALA A CA 1
ATOM 1614 C C . ALA A 1 196 ? -7.421 9.817 5.777 1.00 77.81 196 ALA A C 1
ATOM 1616 O O . ALA A 1 196 ? -8.358 9.017 5.798 1.00 77.81 196 ALA A O 1
ATOM 1617 N N . LEU A 1 197 ? -7.550 11.067 6.237 1.00 78.19 197 LEU A N 1
ATOM 1618 C CA . LEU A 1 197 ? -8.789 11.594 6.825 1.00 78.19 197 LEU A CA 1
ATOM 1619 C C . LEU A 1 197 ? -9.923 11.784 5.810 1.00 78.19 197 LEU A C 1
ATOM 1621 O O . LEU A 1 197 ? -11.083 11.828 6.212 1.00 78.19 197 LEU A O 1
ATOM 1625 N N . ASN A 1 198 ? -9.620 11.850 4.512 1.00 83.81 198 ASN A N 1
ATOM 1626 C CA . ASN A 1 198 ? -10.639 11.975 3.465 1.00 83.81 198 ASN A CA 1
ATOM 1627 C C . ASN A 1 198 ? -11.457 10.692 3.249 1.00 83.81 198 ASN A C 1
ATOM 1629 O O . ASN A 1 198 ? -12.474 10.721 2.554 1.00 83.81 198 ASN A O 1
ATOM 1633 N N . PHE A 1 199 ? -11.027 9.563 3.818 1.00 88.19 199 PHE A N 1
ATOM 1634 C CA . PHE A 1 199 ? -11.699 8.280 3.653 1.00 88.19 199 PHE A CA 1
ATOM 1635 C C . PHE A 1 199 ? -12.508 7.927 4.896 1.00 88.19 199 PHE A C 1
ATOM 1637 O O . PHE A 1 199 ? -12.001 7.946 6.016 1.00 88.19 199 PHE A O 1
ATOM 1644 N N . HIS A 1 200 ? -13.773 7.565 4.691 1.00 89.69 200 HIS A N 1
ATOM 1645 C CA . HIS A 1 200 ? -14.637 7.085 5.764 1.00 89.69 200 HIS A CA 1
ATOM 1646 C C . HIS A 1 200 ? -14.534 5.564 5.910 1.00 89.69 200 HIS A C 1
ATOM 1648 O O . HIS A 1 200 ? -14.436 4.864 4.895 1.00 89.69 200 HIS A O 1
ATOM 1654 N N . PRO A 1 201 ? -14.588 5.039 7.144 1.00 91.62 201 PRO A N 1
ATOM 1655 C CA . PRO A 1 201 ? -14.544 3.604 7.374 1.00 91.62 201 PRO A CA 1
ATOM 1656 C C . PRO A 1 201 ? -15.779 2.896 6.804 1.00 91.62 201 PRO A C 1
ATOM 1658 O O . PRO A 1 201 ? -16.871 3.468 6.721 1.00 91.62 201 PRO A O 1
ATOM 1661 N N . GLY A 1 202 ? -15.570 1.656 6.357 1.00 91.69 202 GLY A N 1
ATOM 1662 C CA . GLY A 1 202 ? -16.627 0.765 5.884 1.00 91.69 202 GLY A CA 1
ATOM 1663 C C . GLY A 1 202 ? -17.346 0.022 7.013 1.00 91.69 202 GLY A C 1
ATOM 1664 O O . GLY A 1 202 ? -17.298 0.417 8.170 1.00 91.69 202 GLY A O 1
ATOM 1665 N N . ASP A 1 203 ? -17.995 -1.081 6.644 1.00 94.25 203 ASP A N 1
ATOM 1666 C CA . ASP A 1 203 ? -18.578 -2.080 7.555 1.00 94.25 203 ASP A CA 1
ATOM 1667 C C . ASP A 1 203 ? -17.510 -2.792 8.399 1.00 94.25 203 ASP A C 1
ATOM 1669 O O . ASP A 1 203 ? -17.735 -3.102 9.564 1.00 94.25 203 ASP A O 1
ATOM 1673 N N . PHE A 1 204 ? -16.335 -3.006 7.817 1.00 95.50 204 PHE A N 1
ATOM 1674 C CA . PHE A 1 204 ? -15.155 -3.543 8.474 1.00 95.50 204 PHE A CA 1
ATOM 1675 C C . PHE A 1 204 ? -14.031 -2.506 8.461 1.00 95.50 204 PHE A C 1
ATOM 1677 O O . PHE A 1 204 ? -13.718 -1.944 7.406 1.00 95.50 204 PHE A O 1
ATOM 1684 N N . LEU A 1 205 ? -13.384 -2.315 9.611 1.00 94.94 205 LEU A N 1
ATOM 1685 C CA . LEU A 1 205 ? -12.197 -1.481 9.748 1.00 94.94 205 LEU A CA 1
ATOM 1686 C C . LEU A 1 205 ? -11.117 -2.200 10.556 1.00 94.94 205 LEU A C 1
ATOM 1688 O O . LEU A 1 205 ? -11.350 -2.635 11.678 1.00 94.94 205 LEU A O 1
ATOM 1692 N N . SER A 1 206 ? -9.905 -2.245 10.014 1.00 94.12 206 SER A N 1
ATOM 1693 C CA . SER A 1 206 ? -8.701 -2.663 10.723 1.00 94.12 206 SER A CA 1
ATOM 1694 C C . SER A 1 206 ? -7.799 -1.467 10.978 1.00 94.12 206 SER A C 1
ATOM 1696 O O . SER A 1 206 ? -7.327 -0.822 10.044 1.00 94.12 206 SER A O 1
ATOM 1698 N N . LEU A 1 207 ? -7.514 -1.192 12.242 1.00 90.31 207 LEU A N 1
ATOM 1699 C CA . LEU A 1 207 ? -6.527 -0.211 12.659 1.00 90.31 207 LEU A CA 1
ATOM 1700 C C . LEU A 1 207 ? -5.345 -0.957 13.262 1.00 90.31 207 LEU A C 1
ATOM 1702 O O . LEU A 1 207 ? -5.519 -1.797 14.147 1.00 90.31 207 LEU A O 1
ATOM 1706 N N . SER A 1 208 ? -4.135 -0.646 12.803 1.00 89.56 208 SER A N 1
ATOM 1707 C CA . SER A 1 208 ? -2.937 -1.220 13.402 1.00 89.56 208 SER A CA 1
ATOM 1708 C C . SER A 1 208 ? -1.768 -0.262 13.541 1.00 89.56 208 SER A C 1
ATOM 1710 O O . SER A 1 208 ? -1.607 0.681 12.768 1.00 89.56 208 SER A O 1
ATOM 1712 N N . GLY A 1 209 ? -0.913 -0.559 14.513 1.00 85.06 209 GLY A N 1
ATOM 1713 C CA . GLY A 1 209 ? 0.412 0.020 14.635 1.00 85.06 209 GLY A CA 1
ATOM 1714 C C . GLY A 1 209 ? 0.641 0.944 15.824 1.00 85.06 209 GLY A C 1
ATOM 1715 O O . GLY A 1 209 ? -0.280 1.435 16.475 1.00 85.06 209 GLY A O 1
ATOM 1716 N N . LYS A 1 210 ? 1.924 1.179 16.105 1.00 78.44 210 LYS A N 1
ATOM 1717 C CA . LYS A 1 210 ? 2.404 1.945 17.258 1.00 78.44 210 LYS A CA 1
ATOM 1718 C C . LYS A 1 210 ? 2.293 3.440 16.976 1.00 78.44 210 LYS A C 1
ATOM 1720 O O . LYS A 1 210 ? 3.288 4.126 16.747 1.00 78.44 210 LYS A O 1
ATOM 1725 N N . MET A 1 211 ? 1.066 3.946 16.951 1.00 66.62 211 MET A N 1
ATOM 1726 C CA . MET A 1 211 ? 0.810 5.372 16.793 1.00 66.62 211 MET A CA 1
ATOM 1727 C C . MET A 1 211 ? 1.327 6.141 18.011 1.00 66.62 211 MET A C 1
ATOM 1729 O O . MET A 1 211 ? 0.847 5.952 19.125 1.00 66.62 211 MET A O 1
ATOM 1733 N N . ILE A 1 212 ? 2.299 7.028 17.795 1.00 62.62 212 ILE A N 1
ATOM 1734 C CA . ILE A 1 212 ? 2.985 7.733 18.890 1.00 62.62 212 ILE A CA 1
ATOM 1735 C C . ILE A 1 212 ? 2.155 8.930 19.402 1.00 62.62 212 ILE A C 1
ATOM 1737 O O . ILE A 1 212 ? 2.264 9.303 20.570 1.00 62.62 212 ILE A O 1
ATOM 1741 N N . ASP A 1 213 ? 1.278 9.517 18.572 1.00 71.25 213 ASP A N 1
ATOM 1742 C CA . ASP A 1 213 ? 0.528 10.732 18.927 1.00 71.25 213 ASP A CA 1
ATOM 1743 C C . ASP A 1 213 ? -0.978 10.490 19.153 1.00 71.25 213 ASP A C 1
ATOM 1745 O O . ASP A 1 213 ? -1.793 10.452 18.225 1.00 71.25 213 ASP A O 1
ATOM 1749 N N . ARG A 1 214 ? -1.365 10.434 20.434 1.00 68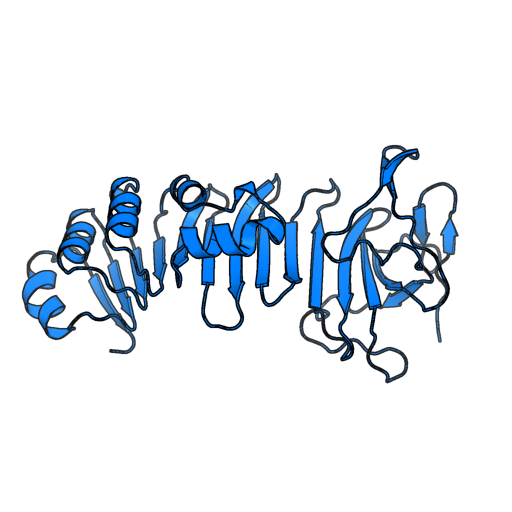.88 214 ARG A N 1
ATOM 1750 C CA . ARG A 1 214 ? -2.760 10.301 20.892 1.00 68.88 214 ARG A CA 1
ATOM 1751 C C . ARG A 1 214 ? -3.678 11.428 20.409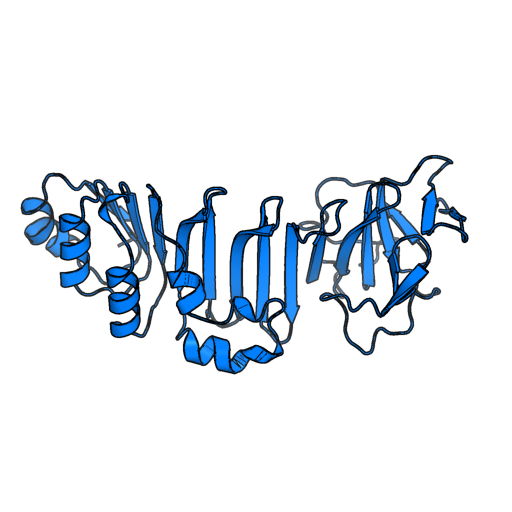 1.00 68.88 214 ARG A C 1
ATOM 1753 O O . ARG A 1 214 ? -4.865 11.186 20.193 1.00 68.88 214 ARG A O 1
ATOM 1760 N N . LYS A 1 215 ? -3.174 12.654 20.223 1.00 75.25 215 LYS A N 1
ATOM 1761 C CA . LYS A 1 215 ? -3.992 13.775 19.725 1.00 75.25 215 LYS A CA 1
ATOM 1762 C C . LYS A 1 215 ? -4.348 13.579 18.257 1.00 75.25 215 LYS A C 1
ATOM 1764 O O . LYS A 1 215 ? -5.479 13.870 17.873 1.00 75.25 215 LYS A O 1
ATOM 1769 N N . LYS A 1 216 ? -3.415 13.060 17.452 1.00 73.81 216 LYS A N 1
ATOM 1770 C CA . LYS A 1 216 ? -3.663 12.724 16.041 1.00 73.81 216 LYS A CA 1
ATOM 1771 C C . LYS A 1 216 ? -4.647 11.568 15.910 1.00 73.81 216 LYS A C 1
ATOM 1773 O O . LYS A 1 216 ? -5.567 11.679 15.106 1.00 73.81 216 LYS A O 1
ATOM 1778 N N . ILE A 1 217 ? -4.516 10.529 16.747 1.00 72.25 217 ILE A N 1
ATOM 1779 C CA . ILE A 1 217 ? -5.515 9.450 16.839 1.00 72.25 217 ILE A CA 1
ATOM 1780 C C . ILE A 1 217 ? -6.883 10.058 17.112 1.00 72.25 217 ILE A C 1
ATOM 1782 O O . ILE A 1 217 ? -7.798 9.876 16.322 1.00 72.25 217 ILE A O 1
ATOM 1786 N N . LYS A 1 218 ? -7.017 10.841 18.184 1.00 73.81 218 LYS A N 1
ATOM 1787 C CA . LYS A 1 218 ? -8.300 11.441 18.546 1.00 73.81 218 LYS A CA 1
ATOM 1788 C C . LYS A 1 218 ? -8.885 12.286 17.412 1.00 73.81 218 LYS A C 1
ATOM 1790 O O . LYS A 1 218 ? -10.025 12.069 17.035 1.00 73.81 218 LYS A O 1
ATOM 1795 N N . LYS A 1 219 ? -8.086 13.163 16.794 1.00 76.25 219 LYS A N 1
ATOM 1796 C CA . LYS A 1 219 ? -8.516 13.968 15.638 1.00 76.25 219 LYS A CA 1
ATOM 1797 C C . LYS A 1 219 ? -8.982 13.095 14.467 1.00 76.25 219 LYS A C 1
ATOM 1799 O O . LYS A 1 219 ? -9.934 13.457 13.783 1.00 76.25 219 LYS A O 1
ATOM 1804 N N . MET A 1 220 ? -8.311 11.976 14.210 1.00 76.31 220 MET A N 1
ATOM 1805 C CA . MET A 1 220 ? -8.713 11.027 13.173 1.00 76.31 220 MET A CA 1
ATOM 1806 C C . MET A 1 220 ? -10.048 10.367 13.510 1.00 76.31 220 MET A C 1
ATOM 1808 O O . MET A 1 220 ? -10.951 10.362 12.678 1.00 76.31 220 MET A O 1
ATOM 1812 N N . LEU A 1 221 ? -10.196 9.889 14.745 1.00 77.06 221 LEU A N 1
ATOM 1813 C CA . LEU A 1 221 ? -11.416 9.243 15.214 1.00 77.06 221 LEU A CA 1
ATOM 1814 C C . LEU A 1 221 ? -12.611 10.205 15.237 1.00 77.06 221 LEU A C 1
ATOM 1816 O O . LEU A 1 221 ? -13.694 9.822 14.812 1.00 77.06 221 LEU A O 1
ATOM 1820 N N . ASP A 1 222 ? -12.403 11.463 15.630 1.00 78.94 222 ASP A N 1
ATOM 1821 C CA . ASP A 1 222 ? -13.443 12.499 15.665 1.00 78.94 222 ASP A CA 1
ATOM 1822 C C . ASP A 1 222 ? -13.991 12.838 14.262 1.00 78.94 222 ASP A C 1
ATOM 1824 O O . ASP A 1 222 ? -15.138 13.263 14.128 1.00 78.94 222 ASP A O 1
ATOM 1828 N N . ASN A 1 223 ? -13.190 12.654 13.203 1.00 82.19 223 ASN A N 1
ATOM 1829 C CA . ASN A 1 223 ? -13.617 12.881 11.814 1.00 82.19 223 ASN A CA 1
ATOM 1830 C C . ASN A 1 223 ? -14.317 11.668 11.190 1.00 82.19 223 ASN A C 1
ATOM 1832 O O . ASN A 1 223 ? -14.945 11.777 10.131 1.00 82.19 223 ASN A O 1
ATOM 1836 N N . TRP A 1 224 ? -14.203 10.499 11.810 1.00 86.44 224 TRP A N 1
ATOM 1837 C CA . TRP A 1 224 ? -14.754 9.271 11.271 1.00 86.44 224 TRP A CA 1
ATOM 1838 C C . TRP A 1 224 ? -16.101 8.942 11.886 1.00 86.44 224 TRP A C 1
ATOM 1840 O O . TRP A 1 224 ? -16.295 8.920 13.096 1.00 86.44 224 TRP A O 1
ATOM 1850 N N . ASN A 1 225 ? -17.054 8.624 11.015 1.00 83.62 225 ASN A N 1
ATOM 1851 C CA . ASN A 1 225 ? -18.349 8.149 11.453 1.00 83.62 225 ASN A CA 1
ATOM 1852 C C . ASN A 1 225 ? -18.313 6.628 11.661 1.00 83.62 225 ASN A C 1
ATOM 1854 O O . ASN A 1 225 ? -18.543 5.864 10.722 1.00 83.62 225 ASN A O 1
ATOM 1858 N N . PHE A 1 226 ? -18.070 6.206 12.900 1.00 86.75 226 PHE A N 1
ATOM 1859 C CA . PHE A 1 226 ? -18.030 4.795 13.292 1.00 86.75 226 PHE A CA 1
ATOM 1860 C C . PHE A 1 226 ? -19.396 4.097 13.327 1.00 86.75 226 PHE A C 1
ATOM 1862 O O . PHE A 1 226 ? -19.434 2.875 13.377 1.00 86.75 226 PHE A O 1
ATOM 1869 N N . SER A 1 227 ? -20.515 4.822 13.195 1.00 84.94 227 SER A N 1
ATOM 1870 C CA . SER A 1 227 ? -21.862 4.210 13.190 1.00 84.94 227 SER A CA 1
ATOM 1871 C C . SER A 1 227 ? -22.122 3.234 12.040 1.00 84.94 227 SER A C 1
ATOM 1873 O O . SER A 1 227 ? -23.130 2.533 12.040 1.00 84.94 227 SER A O 1
ATOM 1875 N N . LYS A 1 228 ? -21.233 3.207 11.043 1.00 87.25 228 LYS A N 1
ATOM 1876 C CA . LYS A 1 228 ? -21.278 2.272 9.916 1.00 87.25 228 LYS A CA 1
ATOM 1877 C C . LYS A 1 228 ? -20.333 1.082 10.071 1.00 87.25 228 LYS A C 1
ATOM 1879 O O . LYS A 1 228 ? -20.396 0.191 9.233 1.00 87.25 228 LYS A O 1
ATOM 1884 N N . VAL A 1 229 ? -19.471 1.088 11.088 1.00 94.19 229 VAL A N 1
ATOM 1885 C CA . VAL A 1 229 ? -18.492 0.031 11.344 1.00 94.19 229 VAL A CA 1
ATOM 1886 C C . VAL A 1 229 ? -19.173 -1.044 12.174 1.00 94.19 229 VAL A C 1
ATOM 1888 O O . VAL A 1 229 ? -19.436 -0.849 13.355 1.00 94.19 229 VAL A O 1
ATOM 1891 N N . ASP A 1 230 ? -19.456 -2.183 11.556 1.00 95.44 230 ASP A N 1
ATOM 1892 C CA . ASP A 1 230 ? -19.978 -3.361 12.242 1.00 95.44 230 ASP A CA 1
ATOM 1893 C C . ASP A 1 230 ? -18.845 -4.122 12.948 1.00 95.44 230 ASP A C 1
ATOM 1895 O O . ASP A 1 230 ? -19.017 -4.588 14.077 1.00 95.44 230 ASP A O 1
ATOM 1899 N N . GLU A 1 231 ? -17.675 -4.207 12.312 1.00 96.88 231 GLU A N 1
ATOM 1900 C CA . GLU A 1 231 ? -16.516 -4.951 12.805 1.00 96.88 231 GLU A CA 1
ATOM 1901 C C . GLU A 1 231 ? -15.266 -4.065 12.863 1.00 96.88 231 GLU A C 1
ATOM 1903 O O . GLU A 1 231 ? -14.816 -3.527 11.849 1.00 96.88 231 GLU A O 1
ATOM 1908 N N . LEU A 1 232 ? -14.683 -3.941 14.056 1.00 94.69 232 LEU A N 1
ATOM 1909 C CA . LEU A 1 232 ? -13.454 -3.195 14.303 1.00 94.69 232 LEU A CA 1
ATOM 1910 C C . LEU A 1 232 ? -12.347 -4.139 14.779 1.00 94.69 232 LEU A C 1
ATOM 1912 O O . LEU A 1 232 ? -12.494 -4.851 15.773 1.00 94.69 232 LEU A O 1
ATOM 1916 N N . TYR A 1 233 ? -11.220 -4.118 14.077 1.00 94.25 233 TYR A N 1
ATOM 1917 C CA . TYR A 1 233 ? -10.007 -4.846 14.422 1.00 94.25 233 TYR A CA 1
ATOM 1918 C C . TYR A 1 233 ? -8.927 -3.865 14.867 1.00 94.25 233 TYR A C 1
ATOM 1920 O O . TYR A 1 233 ? -8.611 -2.923 14.144 1.00 94.25 233 TYR A O 1
ATOM 1928 N N . LEU A 1 234 ? -8.358 -4.082 16.047 1.00 91.19 234 LEU A N 1
ATOM 1929 C CA . LEU A 1 234 ? -7.309 -3.257 16.634 1.00 91.19 234 LEU A CA 1
ATOM 1930 C C . LEU A 1 234 ? -6.080 -4.127 16.874 1.00 91.19 234 LEU A C 1
ATOM 1932 O O . LEU A 1 234 ? -6.174 -5.120 17.593 1.00 91.19 234 LEU A O 1
ATOM 1936 N N . SER A 1 235 ? -4.927 -3.754 16.320 1.00 89.88 235 SER A N 1
ATOM 1937 C CA . SER A 1 235 ? -3.693 -4.534 16.489 1.00 89.88 235 SER A CA 1
ATOM 1938 C C . SER A 1 235 ? -2.468 -3.671 16.749 1.00 89.88 235 SER A C 1
ATOM 1940 O O . SER A 1 235 ? -2.162 -2.772 15.963 1.00 89.88 235 SER A O 1
ATOM 1942 N N . ASN A 1 236 ? -1.737 -3.962 17.828 1.00 84.12 236 ASN A N 1
ATOM 1943 C CA . ASN A 1 236 ? -0.496 -3.270 18.193 1.00 84.12 236 ASN A CA 1
ATOM 1944 C C . ASN A 1 236 ? -0.646 -1.734 18.295 1.00 84.12 236 ASN A C 1
ATOM 1946 O O . ASN A 1 236 ? 0.261 -0.994 17.923 1.00 84.12 236 ASN A O 1
ATOM 1950 N N . ILE A 1 237 ? -1.803 -1.260 18.764 1.00 78.94 237 ILE A N 1
ATOM 1951 C CA . ILE A 1 237 ? -2.134 0.142 19.025 1.00 78.94 237 ILE A CA 1
ATOM 1952 C C . ILE A 1 237 ? -2.172 0.391 20.537 1.00 78.94 237 ILE A C 1
ATOM 1954 O O . ILE A 1 237 ? -2.900 -0.270 21.277 1.00 78.94 237 ILE A O 1
ATOM 1958 N N . ASP A 1 238 ? -1.470 1.435 20.985 1.00 74.56 238 ASP A N 1
ATOM 1959 C CA . ASP A 1 238 ? -1.645 1.983 22.333 1.00 74.56 238 ASP A CA 1
ATOM 1960 C C . ASP A 1 238 ? -2.792 3.007 22.350 1.00 74.56 238 ASP A C 1
ATOM 1962 O O . ASP A 1 238 ? -2.583 4.214 22.194 1.00 74.56 238 ASP A O 1
ATOM 1966 N N . ILE A 1 239 ? -4.029 2.528 22.497 1.00 73.12 239 ILE A N 1
ATOM 1967 C CA . ILE A 1 239 ? -5.202 3.398 22.658 1.00 73.12 239 ILE A CA 1
ATOM 1968 C C . ILE A 1 239 ? -5.624 3.484 24.134 1.00 73.12 239 ILE A C 1
ATOM 1970 O O . ILE A 1 239 ? -5.737 2.466 24.813 1.00 73.12 239 ILE A O 1
ATOM 1974 N N . PRO A 1 240 ? -5.923 4.692 24.643 1.00 73.69 240 PRO A N 1
ATOM 1975 C CA . PRO A 1 240 ? -6.553 4.868 25.948 1.00 73.69 240 PRO A CA 1
ATOM 1976 C C . PRO A 1 240 ? -7.865 4.077 26.107 1.00 73.69 240 PRO A C 1
ATOM 1978 O O . PRO A 1 240 ? -8.642 3.966 25.158 1.00 73.69 240 PRO A O 1
ATOM 1981 N N . HIS A 1 241 ? -8.173 3.626 27.331 1.00 78.56 241 HIS A N 1
ATOM 1982 C CA . HIS A 1 241 ? -9.427 2.914 27.656 1.00 78.56 241 HIS A CA 1
ATOM 1983 C C . HIS A 1 241 ? -10.684 3.700 27.249 1.00 78.56 241 HIS A C 1
ATOM 1985 O O . HIS A 1 241 ? -11.670 3.117 26.804 1.00 78.56 241 HIS A O 1
ATOM 1991 N N . GLU A 1 242 ? -10.633 5.031 27.326 1.00 79.31 242 GLU A N 1
ATOM 1992 C CA . GLU A 1 242 ? -11.710 5.921 26.870 1.00 79.31 242 GLU A CA 1
ATOM 1993 C C . GLU A 1 242 ? -12.053 5.757 25.380 1.00 79.31 242 GLU A C 1
ATOM 1995 O O . GLU A 1 242 ? -13.223 5.855 25.015 1.00 79.31 242 GLU A O 1
ATOM 2000 N N . LEU A 1 243 ? -11.076 5.451 24.518 1.00 78.75 243 LEU A N 1
ATOM 2001 C CA . LEU A 1 243 ? -11.333 5.215 23.096 1.00 78.75 243 LEU A CA 1
ATOM 2002 C C . LEU A 1 243 ? -11.982 3.853 22.855 1.00 78.75 243 LEU A C 1
ATOM 2004 O O . LEU A 1 243 ? -12.835 3.732 21.980 1.00 78.75 243 LEU A O 1
ATOM 2008 N N . LEU A 1 244 ? -11.639 2.845 23.659 1.00 84.19 244 LEU A N 1
ATOM 2009 C CA . LEU A 1 244 ? -12.297 1.541 23.593 1.00 84.19 244 LEU A CA 1
ATOM 2010 C C . LEU A 1 244 ? -13.789 1.659 23.935 1.00 84.19 244 LEU A C 1
ATOM 2012 O O . LEU A 1 244 ? -14.635 1.092 23.246 1.00 84.19 244 LEU A O 1
ATOM 2016 N N . ILE A 1 245 ? -14.104 2.453 24.963 1.00 87.19 245 ILE A N 1
ATOM 2017 C CA . ILE A 1 245 ? -15.480 2.790 25.347 1.00 87.19 245 ILE A CA 1
ATOM 2018 C C . ILE A 1 245 ? -16.191 3.524 24.205 1.00 87.19 245 ILE A C 1
ATOM 2020 O O . ILE A 1 245 ? -17.287 3.121 23.820 1.00 87.19 245 ILE A O 1
ATOM 2024 N N . TYR A 1 246 ? -15.549 4.538 23.616 1.00 86.88 246 TYR A N 1
ATOM 2025 C CA . TYR A 1 246 ? -16.098 5.274 22.476 1.00 86.88 246 TYR A CA 1
ATOM 2026 C C . TYR A 1 246 ? -16.471 4.349 21.305 1.00 86.88 246 TYR A C 1
ATOM 2028 O O . TYR A 1 246 ? -17.559 4.473 20.744 1.00 86.88 246 TYR A O 1
ATOM 2036 N N . PHE A 1 247 ? -15.626 3.369 20.964 1.00 88.12 247 PHE A N 1
ATOM 2037 C CA . PHE A 1 247 ? -15.956 2.407 19.908 1.00 88.12 247 PHE A CA 1
ATOM 2038 C C . PHE A 1 247 ? -17.192 1.571 20.243 1.00 88.12 247 PHE A C 1
ATOM 2040 O O . PHE A 1 247 ? -18.060 1.394 19.388 1.00 88.12 247 PHE A O 1
ATOM 2047 N N . CYS A 1 248 ? -17.324 1.120 21.488 1.00 89.31 248 CYS A N 1
ATOM 2048 C CA . CYS A 1 248 ? -18.492 0.357 21.925 1.00 89.31 248 CYS A CA 1
ATOM 2049 C C . CYS A 1 248 ? -19.788 1.190 21.869 1.00 89.31 248 CYS A C 1
ATOM 2051 O O . CYS A 1 248 ? -20.846 0.675 21.498 1.00 89.31 248 CYS A O 1
ATOM 2053 N N . GLU A 1 249 ? -19.704 2.483 22.197 1.00 90.25 249 GLU A N 1
ATOM 2054 C CA . GLU A 1 249 ? -20.821 3.437 22.117 1.00 90.25 249 GLU A CA 1
ATOM 2055 C C . GLU A 1 249 ? -21.188 3.801 20.673 1.00 90.25 249 GLU A C 1
ATOM 2057 O O . GLU A 1 249 ? -22.340 4.123 20.388 1.00 90.25 249 GLU A O 1
ATOM 2062 N N . SER A 1 250 ? -20.230 3.716 19.747 1.00 86.81 250 SER A N 1
ATOM 2063 C CA . SER A 1 250 ? -20.420 4.118 18.351 1.00 86.81 250 SER A CA 1
ATOM 2064 C C . SER A 1 250 ? -21.295 3.173 17.517 1.00 86.81 250 SER A C 1
ATOM 2066 O O . SER A 1 250 ? -21.689 3.544 16.414 1.00 86.81 250 SER A O 1
ATOM 2068 N N . GLY A 1 251 ? -21.643 1.990 18.038 1.00 85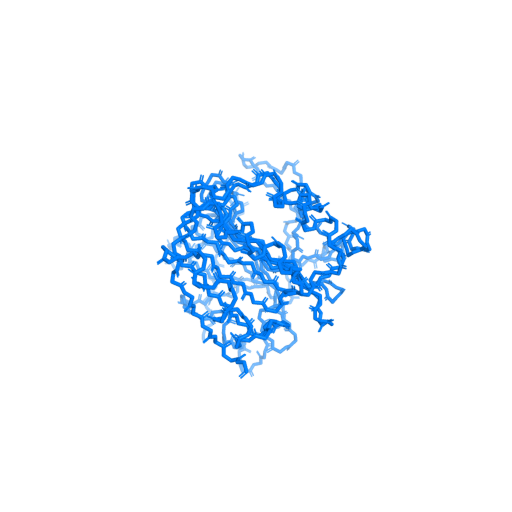.19 251 GLY A N 1
ATOM 2069 C CA . GLY A 1 251 ? -22.497 1.008 17.357 1.00 85.19 251 GLY A CA 1
ATOM 2070 C C . GLY A 1 251 ? -21.758 -0.190 16.754 1.00 85.19 251 GLY A C 1
ATOM 2071 O O . GLY A 1 251 ? -22.399 -1.016 16.105 1.00 85.19 251 GLY A O 1
ATOM 2072 N N . VAL A 1 252 ? -20.448 -0.316 17.003 1.00 93.38 252 VAL A N 1
ATOM 2073 C CA . VAL A 1 252 ? -19.657 -1.502 16.638 1.00 93.38 252 VAL A CA 1
ATOM 2074 C C . VAL A 1 252 ? -20.285 -2.757 17.244 1.00 93.38 252 VAL A C 1
ATOM 2076 O O . VAL A 1 252 ? -20.636 -2.774 18.422 1.00 93.38 252 VAL A O 1
ATOM 2079 N N . LYS A 1 253 ? -20.419 -3.819 16.446 1.00 95.12 253 LYS A N 1
ATOM 2080 C CA . LYS A 1 253 ? -20.976 -5.112 16.878 1.00 95.12 253 LYS A CA 1
ATOM 2081 C C . LYS A 1 253 ? -19.894 -6.091 17.296 1.00 95.12 253 LYS A C 1
ATOM 2083 O O . LYS A 1 253 ? -20.133 -6.920 18.166 1.00 95.12 253 LYS A O 1
ATOM 2088 N N . LYS A 1 254 ? -18.714 -6.007 16.684 1.00 96.50 254 LYS A N 1
ATOM 2089 C CA . LYS A 1 254 ? -17.583 -6.880 16.988 1.00 96.50 254 LYS A CA 1
ATOM 2090 C C . LYS A 1 254 ? -16.296 -6.088 17.121 1.00 96.50 254 LYS A C 1
ATOM 2092 O O . LYS A 1 254 ? -15.918 -5.357 16.210 1.00 96.50 254 LYS A O 1
ATOM 2097 N N . LEU A 1 255 ? -15.606 -6.290 18.237 1.00 94.50 255 LEU A N 1
ATOM 2098 C CA . LEU A 1 255 ? -14.328 -5.669 18.541 1.00 94.50 255 LEU A CA 1
ATOM 2099 C C . LEU A 1 255 ? -13.268 -6.747 18.752 1.00 94.50 255 LEU A C 1
ATOM 2101 O O . LEU A 1 255 ? -13.314 -7.503 19.722 1.00 94.50 255 LEU A O 1
ATOM 2105 N N . THR A 1 256 ? -12.311 -6.820 17.832 1.00 94.06 256 THR A N 1
ATOM 2106 C CA . THR A 1 256 ? -11.184 -7.752 17.921 1.00 94.06 256 THR A CA 1
ATOM 2107 C C . THR A 1 256 ? -9.918 -7.006 18.313 1.00 94.06 256 THR A C 1
ATOM 2109 O O . THR A 1 256 ? -9.590 -5.987 17.711 1.00 94.06 256 THR A O 1
ATOM 2112 N N . ILE A 1 257 ? -9.214 -7.512 19.321 1.00 90.19 257 ILE A N 1
ATOM 2113 C CA . ILE A 1 257 ? -8.043 -6.880 19.932 1.00 90.19 257 ILE A CA 1
ATOM 2114 C C . ILE A 1 257 ? -6.873 -7.872 19.861 1.00 90.19 257 ILE A C 1
ATOM 2116 O O . ILE A 1 257 ? -6.942 -8.955 20.442 1.00 90.19 257 ILE A O 1
ATOM 2120 N N . GLU A 1 258 ? -5.801 -7.504 19.161 1.00 89.00 258 GLU A N 1
ATOM 2121 C CA . GLU A 1 258 ? -4.577 -8.306 19.005 1.00 89.00 258 GLU A CA 1
ATOM 2122 C C . GLU A 1 258 ? -3.335 -7.553 19.495 1.00 89.00 258 GLU A C 1
ATOM 2124 O O . GLU A 1 258 ? -3.167 -6.384 19.155 1.00 89.00 258 GLU A O 1
ATOM 2129 N N . ASP A 1 259 ? -2.448 -8.216 20.249 1.00 74.56 259 ASP A N 1
ATOM 2130 C CA . ASP A 1 259 ? -1.114 -7.692 20.601 1.00 74.56 259 ASP A CA 1
ATOM 2131 C C . ASP A 1 259 ? -1.139 -6.228 21.123 1.00 74.56 259 ASP A C 1
ATOM 2133 O O . ASP A 1 259 ? -0.257 -5.419 20.831 1.00 74.56 259 ASP A O 1
ATOM 2137 N N . ASN A 1 260 ? -2.189 -5.849 21.861 1.00 69.94 260 ASN A N 1
ATOM 2138 C CA . ASN A 1 260 ? -2.383 -4.492 22.385 1.00 69.94 260 ASN A CA 1
ATOM 2139 C C . ASN A 1 260 ? -2.022 -4.408 23.874 1.00 69.94 260 ASN A C 1
ATOM 2141 O O . ASN A 1 260 ? -2.041 -5.408 24.586 1.00 69.94 260 ASN A O 1
ATOM 2145 N N . SER A 1 261 ? -1.796 -3.187 24.370 1.00 69.75 261 SER A N 1
ATOM 2146 C CA . SER A 1 261 ? -1.494 -2.899 25.784 1.00 69.75 261 SER A CA 1
ATOM 2147 C C . SER A 1 261 ? -2.657 -3.163 26.758 1.00 69.75 261 SER A C 1
ATOM 2149 O O . SER A 1 261 ? -2.489 -3.005 27.967 1.00 69.75 261 SER A O 1
ATOM 2151 N N . PHE A 1 262 ? -3.829 -3.576 26.266 1.00 75.50 262 PHE A N 1
ATOM 2152 C CA . PHE A 1 262 ? -5.010 -3.826 27.091 1.00 75.50 262 PHE A CA 1
ATOM 2153 C C . PHE A 1 262 ? -4.885 -5.076 27.953 1.00 75.50 262 PHE A C 1
ATOM 2155 O O . PHE A 1 262 ? -4.625 -6.173 27.456 1.00 75.50 262 PHE A O 1
ATOM 2162 N N . ASN A 1 263 ? -5.232 -4.933 29.231 1.00 80.75 263 ASN A N 1
ATOM 2163 C CA . ASN A 1 263 ? -5.486 -6.078 30.088 1.00 80.75 263 ASN A CA 1
ATOM 2164 C C . ASN A 1 263 ? -6.828 -6.725 29.708 1.00 80.75 263 ASN A C 1
ATOM 2166 O O . ASN A 1 263 ? -7.897 -6.143 29.899 1.00 80.75 263 ASN A O 1
ATOM 2170 N N . LYS A 1 264 ? -6.765 -7.952 29.185 1.00 86.69 264 LYS A N 1
ATOM 2171 C CA . LYS A 1 264 ? -7.931 -8.766 28.824 1.00 86.69 264 LYS A CA 1
ATOM 2172 C C . LYS A 1 264 ? -8.974 -8.848 29.935 1.00 86.69 264 LYS A C 1
ATOM 2174 O O . LYS A 1 264 ? -10.167 -8.696 29.677 1.00 86.69 264 LYS A O 1
ATOM 2179 N N . ASP A 1 265 ? -8.519 -9.111 31.156 1.00 86.88 265 ASP A N 1
ATOM 2180 C CA . ASP A 1 265 ? -9.395 -9.365 32.293 1.00 86.88 265 ASP A CA 1
ATOM 2181 C C . ASP A 1 265 ? -10.128 -8.087 32.703 1.00 86.88 265 ASP A C 1
ATOM 2183 O O . ASP A 1 265 ? -11.305 -8.138 33.056 1.00 86.88 265 ASP A O 1
ATOM 2187 N N . GLU A 1 266 ? -9.477 -6.930 32.576 1.00 85.88 266 GLU A N 1
ATOM 2188 C CA . GLU A 1 266 ? -10.098 -5.625 32.813 1.00 85.88 266 GLU A CA 1
ATOM 2189 C C . GLU A 1 266 ? -11.181 -5.330 31.767 1.00 85.88 266 GLU A C 1
ATOM 2191 O O . GLU A 1 266 ? -12.313 -4.999 32.117 1.00 85.88 266 GLU A O 1
ATOM 2196 N N . VAL A 1 267 ? -10.893 -5.545 30.477 1.00 87.62 267 VAL A N 1
ATOM 2197 C CA . VAL A 1 267 ? -11.892 -5.338 29.414 1.00 87.62 267 VAL A CA 1
ATOM 2198 C C . VAL A 1 267 ? -13.104 -6.255 29.618 1.00 87.62 267 VAL A C 1
ATOM 2200 O O . VAL A 1 267 ? -14.246 -5.807 29.501 1.00 87.62 267 VAL A O 1
ATOM 2203 N N . LEU A 1 268 ? -12.883 -7.526 29.962 1.00 88.81 268 LEU A N 1
ATOM 2204 C CA . LEU A 1 268 ? -13.963 -8.492 30.176 1.00 88.81 268 LEU A CA 1
ATOM 2205 C C . LEU A 1 268 ? -14.763 -8.246 31.463 1.00 88.81 268 LEU A C 1
ATOM 2207 O O . LEU A 1 268 ? -15.955 -8.549 31.488 1.00 88.81 268 LEU A O 1
ATOM 2211 N N . SER A 1 269 ? -14.144 -7.714 32.518 1.00 89.31 269 SER A N 1
ATOM 2212 C CA . SER A 1 269 ? -14.817 -7.489 33.805 1.00 89.31 269 SER A CA 1
ATOM 2213 C C . SER A 1 269 ? -15.482 -6.118 33.923 1.00 89.31 269 SER A C 1
ATOM 2215 O O . SER A 1 269 ? -16.518 -6.011 34.579 1.00 89.31 269 SER A O 1
ATOM 2217 N N . GLU A 1 270 ? -14.947 -5.086 33.266 1.00 89.44 270 GLU A N 1
ATOM 2218 C CA . GLU A 1 270 ? -15.421 -3.706 33.428 1.00 89.44 270 GLU A CA 1
ATOM 2219 C C . GLU A 1 270 ? -16.144 -3.155 32.195 1.00 89.44 270 GLU A C 1
ATOM 2221 O O . GLU A 1 270 ? -17.125 -2.417 32.327 1.00 89.44 270 GLU A O 1
ATOM 2226 N N . ILE A 1 271 ? -15.682 -3.502 30.989 1.00 89.88 271 ILE A N 1
ATOM 2227 C CA . ILE A 1 271 ? -16.169 -2.898 29.740 1.00 89.88 271 ILE A CA 1
ATOM 2228 C C . ILE A 1 271 ? -17.236 -3.777 29.094 1.00 89.88 271 ILE A C 1
ATOM 2230 O O . ILE A 1 271 ? -18.346 -3.308 28.851 1.00 89.88 271 ILE A O 1
ATOM 2234 N N . SER A 1 272 ? -16.944 -5.059 28.868 1.00 90.81 272 SER A N 1
ATOM 2235 C CA . SER A 1 272 ? -17.874 -5.989 28.217 1.00 90.81 272 SER A CA 1
ATOM 2236 C C . SER A 1 272 ? -19.270 -6.029 28.866 1.00 90.81 272 SER A C 1
ATOM 2238 O O . SER A 1 272 ? -20.255 -5.945 28.129 1.00 90.81 272 SER A O 1
ATOM 2240 N N . PRO A 1 273 ? -19.420 -6.026 30.209 1.00 93.38 273 PRO A N 1
ATOM 2241 C CA . PRO A 1 273 ? -20.744 -6.041 30.836 1.00 93.38 273 PRO A CA 1
ATOM 2242 C C . PRO A 1 273 ? -21.573 -4.776 30.582 1.00 93.38 273 PRO A C 1
ATOM 2244 O O . PRO A 1 273 ? -22.801 -4.821 30.649 1.00 93.38 273 PRO A O 1
ATOM 2247 N N . ARG A 1 274 ? -20.922 -3.640 30.295 1.00 94.19 274 ARG A N 1
ATOM 2248 C CA . ARG A 1 274 ? -21.591 -2.368 29.978 1.00 94.19 274 ARG A CA 1
ATOM 2249 C C . ARG A 1 274 ? -22.094 -2.321 28.536 1.00 94.19 274 ARG A C 1
ATOM 2251 O O . ARG A 1 274 ? -22.996 -1.541 28.243 1.00 94.19 274 ARG A O 1
ATOM 2258 N N . PHE A 1 275 ? -21.530 -3.151 27.660 1.00 94.50 275 PHE A N 1
ATOM 2259 C CA . PHE A 1 275 ? -21.796 -3.156 26.224 1.00 94.50 275 PHE A CA 1
ATOM 2260 C C . PHE A 1 275 ? -22.127 -4.573 25.730 1.00 94.50 275 PHE A C 1
ATOM 2262 O O . PHE A 1 275 ? -21.382 -5.145 24.934 1.00 94.50 275 PHE A O 1
ATOM 2269 N N . PRO A 1 276 ? -23.253 -5.163 26.179 1.00 93.19 276 PRO A N 1
ATOM 2270 C CA . PRO A 1 276 ? -23.605 -6.552 25.874 1.00 93.19 276 PRO A CA 1
ATOM 2271 C C . PRO A 1 276 ? -23.917 -6.804 24.391 1.00 93.19 276 PRO A C 1
ATOM 2273 O O . PRO A 1 276 ? -24.024 -7.954 23.975 1.00 93.19 276 PRO A O 1
ATOM 2276 N N . HIS A 1 277 ? -24.095 -5.748 23.592 1.00 93.06 277 HIS A N 1
ATOM 2277 C CA . HIS A 1 277 ? -24.268 -5.834 22.140 1.00 93.06 277 HIS A CA 1
ATOM 2278 C C . HIS A 1 277 ? -22.950 -5.993 21.373 1.00 93.06 277 HIS A C 1
ATOM 2280 O O . HIS A 1 277 ? -23.000 -6.206 20.164 1.00 93.06 277 HIS A O 1
ATOM 2286 N N . VAL A 1 278 ? -21.801 -5.876 22.048 1.00 96.06 278 VAL A N 1
ATOM 2287 C CA . VAL A 1 278 ? -20.470 -5.965 21.437 1.00 96.06 278 VAL A CA 1
ATOM 2288 C C . VAL A 1 278 ? -19.857 -7.338 21.713 1.00 96.06 278 VAL A C 1
ATOM 2290 O O . VAL A 1 278 ? -19.637 -7.723 22.861 1.00 96.06 278 VAL A O 1
ATOM 2293 N N . GLU A 1 279 ? -19.530 -8.070 20.652 1.00 96.00 279 GLU A N 1
ATOM 2294 C CA . GLU A 1 279 ? -18.709 -9.279 20.711 1.00 96.00 279 GLU A CA 1
ATOM 2295 C C . GLU A 1 279 ? -17.231 -8.889 20.848 1.00 96.00 279 GLU A C 1
ATOM 2297 O O . GLU A 1 279 ? -16.656 -8.291 19.938 1.00 96.00 279 GLU A O 1
ATOM 2302 N N . PHE A 1 280 ? -16.599 -9.253 21.966 1.00 93.75 280 PHE A N 1
ATOM 2303 C CA . PHE A 1 280 ? -15.162 -9.059 22.172 1.00 93.75 280 PHE A CA 1
ATOM 2304 C C . PHE A 1 280 ? -14.387 -10.321 21.786 1.00 93.75 280 PHE A C 1
ATOM 2306 O O . PHE A 1 280 ? -14.658 -11.408 22.300 1.00 93.75 280 PHE A O 1
ATOM 2313 N N . ALA A 1 281 ? -13.380 -10.166 20.930 1.00 92.75 281 ALA A N 1
ATOM 2314 C CA . ALA A 1 281 ? -12.444 -11.222 20.560 1.00 92.75 281 ALA A CA 1
ATOM 2315 C C . ALA A 1 281 ? -11.002 -10.787 20.850 1.00 92.75 281 ALA A C 1
ATOM 2317 O O . ALA A 1 281 ? -10.620 -9.653 20.575 1.00 92.75 281 ALA A O 1
ATOM 2318 N N . PHE A 1 282 ? -10.190 -11.700 21.383 1.00 90.44 282 PHE A N 1
ATOM 2319 C CA . PHE A 1 282 ? -8.799 -11.429 21.751 1.00 90.44 282 PHE A CA 1
ATOM 2320 C C . PHE A 1 282 ? -7.864 -12.433 21.081 1.00 90.44 282 PHE A C 1
ATOM 2322 O O . PHE A 1 282 ? -8.092 -13.642 21.168 1.00 90.44 282 PHE A O 1
ATOM 2329 N N . ILE A 1 283 ? -6.816 -11.937 20.427 1.00 85.62 283 ILE A N 1
ATOM 2330 C CA . ILE A 1 283 ? -5.823 -12.737 19.701 1.00 85.62 283 ILE A CA 1
ATOM 2331 C C . ILE A 1 283 ? -4.445 -12.420 20.286 1.00 85.62 283 ILE A C 1
ATOM 2333 O O . ILE A 1 283 ? -4.109 -11.251 20.402 1.00 85.62 283 ILE A O 1
ATOM 2337 N N . ARG A 1 284 ? -3.661 -13.451 20.641 1.00 67.06 284 ARG A N 1
ATOM 2338 C CA . ARG A 1 284 ? -2.266 -13.320 21.121 1.00 67.06 284 ARG A CA 1
ATOM 2339 C C . ARG A 1 284 ? -2.109 -12.242 22.214 1.00 67.06 284 ARG A C 1
ATOM 2341 O O . ARG A 1 284 ? -1.640 -11.142 21.964 1.00 67.06 284 ARG A O 1
ATOM 2348 N N . GLN A 1 285 ? -2.549 -12.567 23.428 1.00 58.97 285 GLN A N 1
ATOM 2349 C CA . GLN A 1 285 ? -2.358 -11.739 24.626 1.00 58.97 285 GLN A CA 1
ATOM 2350 C C . GLN A 1 285 ? -1.556 -12.497 25.673 1.00 58.97 285 GLN A C 1
ATOM 2352 O O . GLN A 1 285 ? -1.774 -13.729 25.771 1.00 58.97 285 GLN A O 1
#

Foldseek 3Di:
DFFFWDQDPQQQFIDGPRHQDFAKWFWDPDAADQQFDADPSDGPGGNDDLADDPVVHGTDDRTTGDDDPPDLQPDQDADPNAGDAGKMFGDDRSDGQKIFGADRRRHTAWMWGHDPVRHTAWIWHDDPQKTWIWGADPPRHGAKTWIDGPPQAIWIWGADPVQATAETEGADDLQCVLVVCQVSDPDNVCSDPVNVLVHEHALHYEYEYADPDQVSVVVSVVSYQLLRHQEYEYEHYAHDPVVVLVNLVSNHQEYEYENYPDDPVCCVPPPCVVRVSYHYHYDHD

pLDDT: mean 74.36, std 18.23, range [27.55, 96.88]

Sequence (285 aa):
MFHKLFADKEDATFYYERELFNGVAYQSRSGKISPYIVEGGQIVSAYNSPCFTKNDTESGVDVTLFFEENDWQASQFVIEGVPYQGKGYWFCNQSCVGEILFDEDGYVSNYVFRDLDGNLLDCHIHKDQLVQTYELFRKNKWKRVNIKTETETKFGLTLRECGHLVSLTLNCDIDDFFNKHQDFFIFPEVISLEFALNFHPGDFLSLSGKMIDRKKIKKMLDNWNFSKVDELYLSNIDIPHELLIYFCESGVKKLTIEDNSFNKDEVLSEISPRFPHVEFAFIRQ